Protein AF-A0A2H3AQ32-F1 (afdb_monomer)

Structure (mmCIF, N/CA/C/O backbone):
data_AF-A0A2H3AQ32-F1
#
_entry.id   AF-A0A2H3AQ32-F1
#
loop_
_atom_site.group_PDB
_atom_site.id
_atom_site.type_symbol
_atom_site.label_atom_id
_atom_site.label_alt_id
_atom_site.label_comp_id
_atom_site.label_asym_id
_atom_site.label_entity_id
_atom_site.label_seq_id
_atom_site.pdbx_PDB_ins_code
_atom_site.Cartn_x
_atom_site.Cartn_y
_atom_site.Cartn_z
_atom_site.occupancy
_atom_site.B_iso_or_equiv
_atom_site.auth_seq_id
_atom_site.auth_comp_id
_atom_site.auth_asym_id
_atom_site.auth_atom_id
_atom_site.pdbx_PDB_model_num
ATOM 1 N N . MET A 1 1 ? 62.899 38.586 -13.087 1.00 44.09 1 MET A N 1
ATOM 2 C CA . MET A 1 1 ? 62.070 39.737 -13.496 1.00 44.09 1 MET A CA 1
ATOM 3 C C . MET A 1 1 ? 60.813 39.171 -14.132 1.00 44.09 1 MET A C 1
ATOM 5 O O . MET A 1 1 ? 60.880 38.692 -15.254 1.00 44.09 1 MET A O 1
ATOM 9 N N . PHE A 1 2 ? 59.745 39.053 -13.344 1.00 44.19 2 PHE A N 1
ATOM 10 C CA . PHE A 1 2 ? 58.529 38.329 -13.711 1.00 44.19 2 PHE A CA 1
ATOM 11 C C . PHE A 1 2 ? 57.517 39.245 -14.411 1.00 44.19 2 PHE A C 1
ATOM 13 O O . PHE A 1 2 ? 57.201 40.312 -13.902 1.00 44.19 2 PHE A O 1
ATOM 20 N N . SER A 1 3 ? 57.026 38.743 -15.545 1.00 45.88 3 SER A N 1
ATOM 21 C CA . SER A 1 3 ? 55.693 38.910 -16.137 1.00 45.88 3 SER A CA 1
ATOM 22 C C . SER A 1 3 ? 55.102 40.309 -16.311 1.00 45.88 3 SER A C 1
ATOM 24 O O . SER A 1 3 ? 54.367 40.817 -15.474 1.00 45.88 3 SER A O 1
ATOM 26 N N . SER A 1 4 ? 55.267 40.810 -17.530 1.00 53.84 4 SER A N 1
ATOM 27 C CA . SER A 1 4 ? 54.310 41.654 -18.240 1.00 53.84 4 SER A CA 1
ATOM 28 C C . SER A 1 4 ? 53.094 40.827 -18.699 1.00 53.84 4 SER A C 1
ATOM 30 O O . SER A 1 4 ? 53.179 40.177 -19.736 1.00 53.84 4 SER A O 1
ATOM 32 N N . TYR A 1 5 ? 51.983 40.828 -17.956 1.00 49.16 5 TYR A N 1
ATOM 33 C CA . TYR A 1 5 ? 50.672 40.332 -18.435 1.00 49.16 5 TYR A CA 1
ATOM 34 C C . TYR A 1 5 ? 49.503 41.038 -17.721 1.00 49.16 5 TYR A C 1
ATOM 36 O O . TYR A 1 5 ? 48.491 40.423 -17.399 1.00 49.16 5 TYR A O 1
ATOM 44 N N . GLU A 1 6 ? 49.636 42.336 -17.452 1.00 52.44 6 GLU A N 1
ATOM 45 C CA . GLU A 1 6 ? 48.620 43.133 -16.749 1.00 52.44 6 GLU A CA 1
ATOM 46 C C . GLU A 1 6 ? 47.814 44.018 -17.717 1.00 52.44 6 GLU A C 1
ATOM 48 O O . GLU A 1 6 ? 47.493 45.163 -17.427 1.00 52.44 6 GLU A O 1
ATOM 53 N N . GLU A 1 7 ? 47.497 43.496 -18.906 1.00 52.69 7 GLU A N 1
ATOM 54 C CA . GLU A 1 7 ? 46.790 44.259 -19.945 1.00 52.69 7 GLU A CA 1
ATOM 55 C C . GLU A 1 7 ? 45.750 43.411 -20.692 1.00 52.69 7 GLU A C 1
ATOM 57 O O . GLU A 1 7 ? 45.733 43.350 -21.913 1.00 52.69 7 GLU A O 1
ATOM 62 N N . LEU A 1 8 ? 44.866 42.725 -19.958 1.00 49.66 8 LEU A N 1
ATOM 63 C CA . LEU A 1 8 ? 43.639 42.126 -20.517 1.00 49.66 8 LEU A CA 1
ATOM 64 C C . LEU A 1 8 ? 42.451 42.179 -19.533 1.00 49.66 8 LEU A C 1
ATOM 66 O O . LEU A 1 8 ? 41.660 41.244 -19.433 1.00 49.66 8 LEU A O 1
ATOM 70 N N . LEU A 1 9 ? 42.291 43.291 -18.810 1.00 53.75 9 LEU A N 1
ATOM 71 C CA . LEU A 1 9 ? 41.095 43.571 -18.004 1.00 53.75 9 LEU A CA 1
ATOM 72 C C . LEU A 1 9 ? 40.421 44.864 -18.474 1.00 53.75 9 LEU A C 1
ATOM 74 O O . LEU A 1 9 ? 40.454 45.887 -17.801 1.00 53.75 9 LEU A O 1
ATOM 78 N N . ALA A 1 10 ? 39.787 44.810 -19.643 1.00 54.88 10 ALA A N 1
ATOM 79 C CA . ALA A 1 10 ? 38.818 45.819 -20.063 1.00 54.88 10 ALA A CA 1
ATOM 80 C C . ALA A 1 10 ? 37.788 45.197 -21.018 1.00 54.88 10 ALA A C 1
ATOM 82 O O . ALA A 1 10 ? 37.888 45.311 -22.236 1.00 54.88 10 ALA A O 1
ATOM 83 N N . ALA A 1 11 ? 36.782 44.528 -20.455 1.00 55.50 11 ALA A N 1
ATOM 84 C CA . ALA A 1 11 ? 35.540 44.212 -21.155 1.00 55.50 11 ALA A CA 1
ATOM 85 C C . ALA A 1 11 ? 34.378 44.877 -20.394 1.00 55.50 11 ALA A C 1
ATOM 87 O O . ALA A 1 11 ? 34.309 44.733 -19.170 1.00 55.50 11 ALA A O 1
ATOM 88 N N . PRO A 1 12 ? 33.484 45.630 -21.062 1.00 57.22 12 PRO A N 1
ATOM 89 C CA . PRO A 1 12 ? 32.382 46.307 -20.389 1.00 57.22 12 PRO A CA 1
ATOM 90 C C . PRO A 1 12 ? 31.353 45.289 -19.880 1.00 57.22 12 PRO A C 1
ATOM 92 O O . PRO A 1 12 ? 30.950 44.375 -20.600 1.00 57.22 12 PRO A O 1
ATOM 95 N N . ALA A 1 13 ? 30.915 45.462 -18.632 1.00 54.66 13 ALA A N 1
ATOM 96 C CA . ALA A 1 13 ? 29.855 44.662 -18.030 1.00 54.66 13 ALA A CA 1
ATOM 97 C C . ALA A 1 13 ? 28.555 44.755 -18.863 1.00 54.66 13 ALA A C 1
ATOM 99 O O . ALA A 1 13 ? 28.149 45.863 -19.229 1.00 54.66 13 ALA A O 1
ATOM 100 N N . PRO A 1 14 ? 27.862 43.637 -19.155 1.00 54.31 14 PRO A N 1
ATOM 101 C CA . PRO A 1 14 ? 26.552 43.702 -19.786 1.00 54.31 14 PRO A CA 1
ATOM 102 C C . PRO A 1 14 ? 25.528 44.299 -18.808 1.00 54.31 14 PRO A C 1
ATOM 104 O O . PRO A 1 14 ? 25.374 43.841 -17.677 1.00 54.31 14 PRO A O 1
ATOM 107 N N . SER A 1 15 ? 24.822 45.331 -19.273 1.00 56.25 15 SER A N 1
ATOM 108 C CA . SER A 1 15 ? 23.673 45.963 -18.617 1.00 56.25 15 SER A CA 1
ATOM 109 C C . SER A 1 15 ? 22.654 44.920 -18.132 1.00 56.25 15 SER A C 1
ATOM 111 O O . SER A 1 15 ? 22.115 44.144 -18.924 1.00 56.25 15 SER A O 1
ATOM 113 N N . SER A 1 16 ? 22.368 44.904 -16.826 1.00 53.28 16 SER A N 1
ATOM 114 C CA . SER A 1 16 ? 21.291 44.100 -16.247 1.00 53.28 16 SER A CA 1
ATOM 115 C C . SER A 1 16 ? 19.940 44.774 -16.507 1.00 53.28 16 SER A 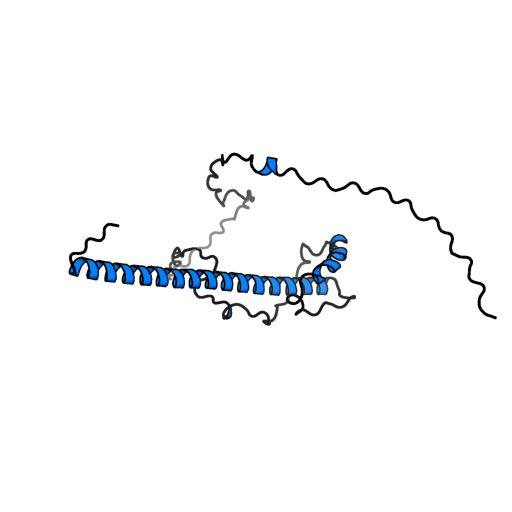C 1
ATOM 117 O O . SER A 1 16 ? 19.569 45.732 -15.824 1.00 53.28 16 SER A O 1
ATOM 119 N N . ALA A 1 17 ? 19.180 44.274 -17.476 1.00 59.34 17 ALA A N 1
ATOM 120 C CA . ALA A 1 17 ? 17.767 44.619 -17.597 1.00 59.34 17 ALA A CA 1
ATOM 121 C C . ALA A 1 17 ? 16.969 43.987 -16.433 1.00 59.34 17 ALA A C 1
ATOM 123 O O . ALA A 1 17 ? 17.222 42.827 -16.092 1.00 59.34 17 ALA A O 1
ATOM 124 N N . PRO A 1 18 ? 15.998 44.691 -15.819 1.00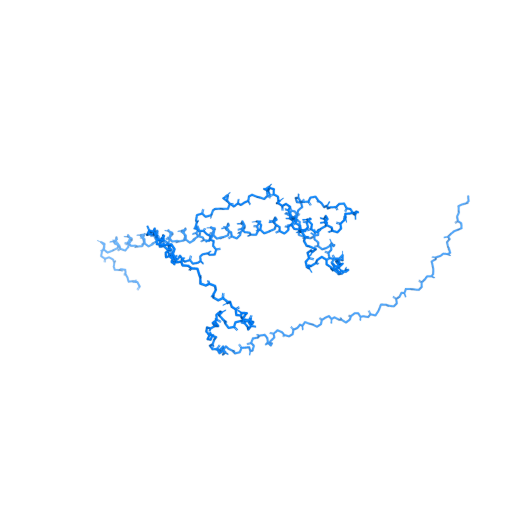 51.97 18 PRO A N 1
ATOM 125 C CA . PRO A 1 18 ? 15.187 44.115 -14.752 1.00 51.97 18 PRO A CA 1
ATOM 126 C C . PRO A 1 18 ? 14.275 43.012 -15.308 1.00 51.97 18 PRO A C 1
ATOM 128 O O . PRO A 1 18 ? 13.424 43.250 -16.168 1.00 51.97 18 PRO A O 1
ATOM 131 N N . ALA A 1 19 ? 14.451 41.789 -14.806 1.00 54.19 19 ALA A N 1
ATOM 132 C CA . ALA A 1 19 ? 13.591 40.657 -15.118 1.00 54.19 19 ALA A CA 1
ATOM 133 C C . ALA A 1 19 ? 12.164 40.920 -14.606 1.00 54.19 19 ALA A C 1
ATOM 135 O O . ALA A 1 19 ? 11.944 41.189 -13.426 1.00 54.19 19 ALA A O 1
ATOM 136 N N . LYS A 1 20 ? 11.182 40.836 -15.507 1.00 58.41 20 LYS A N 1
ATOM 137 C CA . LYS A 1 20 ? 9.757 40.961 -15.185 1.00 58.41 20 LYS A CA 1
ATOM 138 C C . LYS A 1 20 ? 9.345 39.789 -14.286 1.00 58.41 20 LYS A C 1
ATOM 140 O O . LYS A 1 20 ? 9.449 38.636 -14.700 1.00 58.41 20 LYS A O 1
ATOM 145 N N . ALA A 1 21 ? 8.902 40.085 -13.064 1.00 60.88 21 ALA A N 1
ATOM 146 C CA . ALA A 1 21 ? 8.430 39.080 -12.116 1.00 60.88 21 ALA A CA 1
ATOM 147 C C . ALA A 1 21 ? 7.276 38.248 -12.723 1.00 60.88 21 ALA A C 1
ATOM 149 O O . ALA A 1 21 ? 6.396 38.822 -13.378 1.00 60.88 21 ALA A O 1
ATOM 150 N N . PRO A 1 22 ? 7.254 36.915 -12.534 1.00 57.75 22 PRO A N 1
ATOM 151 C CA . PRO A 1 22 ? 6.150 36.084 -12.996 1.00 57.75 22 PRO A CA 1
ATOM 152 C C . PRO A 1 22 ? 4.883 36.434 -12.208 1.00 57.75 22 PRO A C 1
ATOM 154 O O . PRO A 1 22 ? 4.867 36.382 -10.980 1.00 57.75 22 PRO A O 1
ATOM 157 N N . GLN A 1 23 ? 3.819 36.810 -12.918 1.00 65.62 23 GLN A N 1
ATOM 158 C CA . GLN A 1 23 ? 2.513 37.035 -12.304 1.00 65.62 23 GLN A CA 1
ATOM 159 C C . GLN A 1 23 ? 1.933 35.696 -11.835 1.00 65.62 23 GLN A C 1
ATOM 161 O O . GLN A 1 23 ? 1.902 34.725 -12.594 1.00 65.62 23 GLN A O 1
ATOM 166 N N . LEU A 1 24 ? 1.496 35.650 -10.576 1.00 62.75 24 LEU A N 1
ATOM 167 C CA . LEU A 1 24 ? 0.794 34.504 -10.006 1.00 62.75 24 LEU A CA 1
ATOM 168 C C . LEU A 1 24 ? -0.565 34.335 -10.708 1.00 62.75 24 LEU A C 1
ATOM 170 O O . LEU A 1 24 ? -1.249 35.336 -10.934 1.00 62.75 24 LEU A O 1
ATOM 174 N N . PRO A 1 25 ? -0.975 33.105 -11.063 1.00 68.88 25 PRO A N 1
ATOM 175 C CA . PRO A 1 25 ? -2.293 32.880 -11.634 1.00 68.88 25 PRO A CA 1
ATOM 176 C C . PRO A 1 25 ? -3.380 33.171 -10.592 1.00 68.88 25 PRO A C 1
ATOM 178 O O . PRO A 1 25 ? -3.295 32.735 -9.445 1.00 68.88 25 PRO A O 1
ATOM 181 N N . ASP A 1 26 ? -4.408 33.902 -11.018 1.00 72.31 26 ASP A N 1
ATOM 182 C CA . ASP A 1 26 ? -5.591 34.229 -10.224 1.00 72.31 26 ASP A CA 1
ATOM 183 C C . ASP A 1 26 ? -6.386 32.953 -9.884 1.00 72.31 26 ASP A C 1
ATOM 185 O O . ASP A 1 26 ? -7.028 32.341 -10.743 1.00 72.31 26 ASP A O 1
ATOM 189 N N . LEU A 1 27 ? -6.306 32.532 -8.619 1.00 68.25 27 LEU A N 1
ATOM 190 C CA . LEU A 1 27 ? -6.922 31.306 -8.101 1.00 68.25 27 LEU A CA 1
ATOM 191 C C . LEU A 1 27 ? -8.441 31.436 -7.904 1.00 68.25 27 LEU A C 1
ATOM 193 O O . LEU A 1 27 ? -9.120 30.420 -7.747 1.00 68.25 27 LEU A O 1
ATOM 197 N N . ALA A 1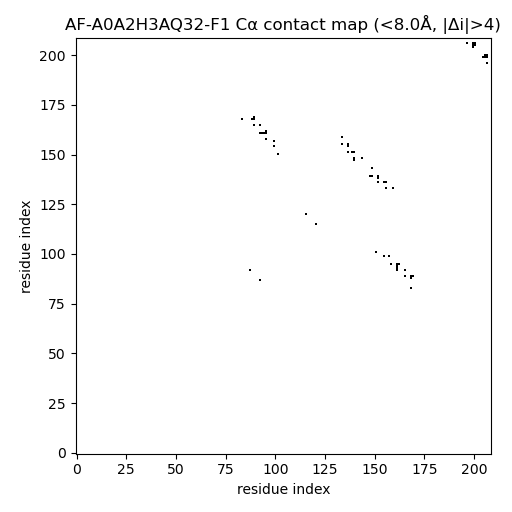 28 ? -8.997 32.652 -7.947 1.00 63.19 28 ALA A N 1
ATOM 198 C CA . ALA A 1 28 ? -10.419 32.885 -7.691 1.00 63.19 28 ALA A CA 1
ATOM 199 C C . ALA A 1 28 ? -11.333 32.265 -8.766 1.00 63.19 28 ALA A C 1
ATOM 201 O O . ALA A 1 28 ? -12.487 31.939 -8.495 1.00 63.19 28 ALA A O 1
ATOM 202 N N . LYS A 1 29 ? -10.818 32.030 -9.980 1.00 61.75 29 LYS A N 1
ATOM 203 C CA . LYS A 1 29 ? -11.588 31.425 -11.082 1.00 61.75 29 LYS A CA 1
ATOM 204 C C . LYS A 1 29 ? -11.692 29.899 -11.020 1.00 61.75 29 LYS A C 1
ATOM 206 O O . LYS A 1 29 ? -12.524 29.337 -11.730 1.00 61.75 29 LYS A O 1
ATOM 211 N N . LEU A 1 30 ? -10.917 29.226 -10.165 1.00 60.62 30 LEU A N 1
ATOM 212 C CA . LEU A 1 30 ? -10.930 27.758 -10.063 1.00 60.62 30 LEU A CA 1
ATOM 213 C C . LEU A 1 30 ? -12.195 27.206 -9.387 1.00 60.62 30 LEU A C 1
ATOM 215 O O . LEU A 1 30 ? -12.583 26.077 -9.667 1.00 60.62 30 LEU A O 1
ATOM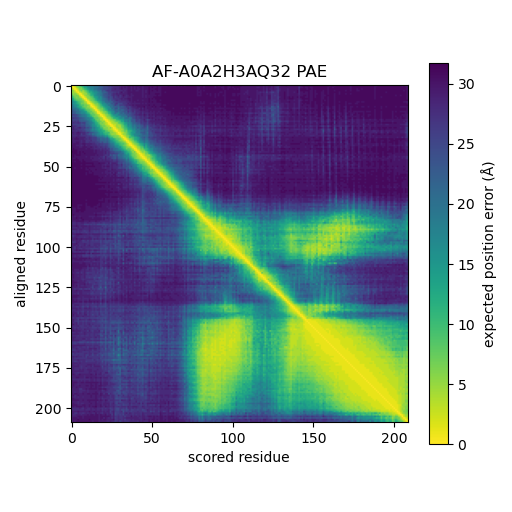 219 N N . TYR A 1 31 ? -12.869 28.002 -8.554 1.00 59.72 31 TYR A N 1
ATOM 220 C CA . TYR A 1 31 ? -14.053 27.574 -7.796 1.00 59.72 31 TYR A CA 1
ATOM 221 C C . TYR A 1 31 ? -15.397 27.853 -8.493 1.00 59.72 31 TYR A C 1
ATOM 223 O O . TYR A 1 31 ? -16.450 27.631 -7.905 1.00 59.72 31 TYR A O 1
ATOM 231 N N . THR A 1 32 ? -15.397 28.311 -9.750 1.00 62.00 32 THR A N 1
ATOM 232 C CA . THR A 1 32 ? -16.633 28.720 -10.456 1.00 62.00 32 THR A CA 1
ATOM 233 C C . THR A 1 32 ? -17.284 27.626 -11.311 1.00 62.00 32 THR A C 1
ATOM 235 O O . THR A 1 32 ? -18.224 27.900 -12.057 1.00 62.00 32 THR A O 1
ATOM 238 N N . MET A 1 33 ? -16.833 26.373 -11.215 1.00 57.81 33 MET A N 1
ATOM 239 C CA . MET A 1 33 ? -17.484 25.263 -11.917 1.00 57.81 33 MET A CA 1
ATOM 240 C C . MET A 1 33 ? -18.668 24.732 -11.099 1.00 57.81 33 MET A C 1
ATOM 242 O O . MET A 1 33 ? -18.506 23.963 -10.156 1.00 57.81 33 MET A O 1
ATOM 246 N N . SER A 1 34 ? -19.866 25.172 -11.488 1.00 53.75 34 SER A N 1
ATOM 247 C CA . SER A 1 34 ? -21.160 24.604 -11.090 1.00 53.75 34 SER A CA 1
ATOM 248 C C . SER A 1 34 ? -21.210 23.088 -11.367 1.00 53.75 34 SER A C 1
ATOM 250 O O . SER A 1 34 ? -20.837 22.671 -12.470 1.00 53.75 34 SER A O 1
ATOM 252 N N . PRO A 1 35 ? -21.683 22.238 -10.432 1.00 59.38 35 PRO A N 1
ATOM 253 C CA . PRO A 1 35 ? -21.837 20.813 -10.671 1.00 59.38 35 PRO A CA 1
ATOM 254 C C . PRO A 1 35 ? -23.158 20.573 -11.409 1.00 59.38 35 PRO A C 1
ATOM 256 O O . PRO A 1 35 ? -24.205 20.331 -10.818 1.00 59.38 35 PRO A O 1
ATOM 259 N N . THR A 1 36 ? -23.129 20.641 -12.733 1.00 53.81 36 THR A N 1
ATOM 260 C CA . THR A 1 36 ? -24.160 20.012 -13.567 1.00 53.81 36 THR A CA 1
ATOM 261 C C . THR A 1 36 ? -23.445 19.107 -14.551 1.00 53.81 36 THR A C 1
ATOM 263 O O . THR A 1 36 ? -23.098 19.494 -15.663 1.00 53.81 36 THR A O 1
ATOM 266 N N . SER A 1 37 ? -23.140 17.898 -14.089 1.00 57.81 37 SER A N 1
ATOM 267 C CA . SER A 1 37 ? -22.704 16.810 -14.955 1.00 57.81 37 SER A CA 1
ATOM 268 C C . SER A 1 37 ? -23.927 16.309 -15.730 1.00 57.81 37 SER A C 1
ATOM 270 O O . SER A 1 37 ? -24.896 15.908 -15.087 1.00 57.81 37 SER A O 1
ATOM 272 N N . PRO A 1 38 ? -23.938 16.314 -17.074 1.00 55.62 38 PRO A N 1
ATOM 273 C CA . PRO A 1 38 ? -24.908 15.508 -17.799 1.00 55.62 38 PRO A CA 1
ATOM 274 C C . PRO A 1 38 ? -24.599 14.031 -17.530 1.00 55.62 38 PRO A C 1
ATOM 276 O O . PRO A 1 38 ? -23.431 13.631 -17.557 1.00 55.62 38 PRO A O 1
ATOM 279 N N . ASP A 1 39 ? -25.639 13.242 -17.255 1.00 48.53 39 ASP A N 1
ATOM 280 C CA . ASP A 1 39 ? -25.564 11.789 -17.100 1.00 48.53 39 ASP A CA 1
ATOM 281 C C . ASP A 1 39 ? -24.720 11.173 -18.223 1.00 48.53 39 ASP A C 1
ATOM 283 O O . ASP A 1 39 ? -25.096 11.166 -19.401 1.00 48.53 39 ASP A O 1
ATOM 287 N N . VAL A 1 40 ? -23.556 10.640 -17.853 1.00 51.84 40 VAL A N 1
ATOM 288 C CA . VAL A 1 40 ? -22.741 9.787 -18.717 1.00 51.84 40 VAL A CA 1
ATOM 289 C C . VAL A 1 40 ? -23.443 8.441 -18.835 1.00 51.84 40 VAL A C 1
ATOM 291 O O . VAL A 1 40 ? -23.131 7.475 -18.141 1.00 51.84 40 VAL A O 1
ATOM 294 N N . ASN A 1 41 ? -24.434 8.402 -19.722 1.00 51.16 41 ASN A N 1
ATOM 295 C CA . ASN A 1 41 ? -25.031 7.168 -20.199 1.00 51.16 41 ASN A CA 1
ATOM 296 C C . ASN A 1 41 ? -23.914 6.222 -20.659 1.00 51.16 41 ASN A C 1
ATOM 298 O O . ASN A 1 41 ? -23.023 6.608 -21.418 1.00 51.16 41 ASN A O 1
ATOM 302 N N . PHE A 1 42 ? -23.966 4.999 -20.133 1.00 49.94 42 PHE A N 1
ATOM 303 C CA . PHE A 1 42 ? -23.067 3.879 -20.395 1.00 49.94 42 PHE A CA 1
ATOM 304 C C . PHE A 1 42 ? -22.568 3.862 -21.849 1.00 49.94 42 PHE A C 1
ATOM 306 O O . PHE A 1 42 ? -23.328 3.593 -22.778 1.00 49.94 42 PHE A O 1
ATOM 313 N N . ILE A 1 43 ? -21.275 4.121 -22.044 1.00 52.91 43 ILE A N 1
ATOM 314 C CA . ILE A 1 43 ? -20.617 3.921 -23.336 1.00 52.91 43 ILE A CA 1
ATOM 315 C C . ILE A 1 43 ? -20.581 2.410 -23.584 1.00 52.91 43 ILE A C 1
ATOM 317 O O . ILE A 1 43 ? -19.851 1.680 -22.911 1.00 52.91 43 ILE A O 1
ATOM 321 N N . ASP A 1 44 ? -21.390 1.942 -24.533 1.00 57.94 44 ASP A N 1
ATOM 322 C CA . ASP A 1 44 ? -21.369 0.566 -25.019 1.00 57.94 44 ASP A CA 1
ATOM 323 C C . ASP A 1 44 ? -19.979 0.274 -25.627 1.00 57.94 44 ASP A C 1
ATOM 325 O O . ASP A 1 44 ? -19.598 0.921 -26.615 1.00 57.94 44 ASP A O 1
ATOM 329 N N . PRO A 1 45 ? -19.183 -0.661 -25.065 1.00 60.97 45 PRO A N 1
ATOM 330 C CA . PRO A 1 45 ? -17.818 -0.939 -25.519 1.00 60.97 45 PRO A CA 1
ATOM 331 C C . PRO A 1 45 ? -17.747 -1.469 -26.960 1.00 60.97 45 PRO A C 1
ATOM 333 O O . PRO A 1 45 ? -16.655 -1.548 -27.523 1.00 60.97 45 PRO A O 1
ATOM 336 N N . ALA A 1 46 ? -18.883 -1.811 -27.576 1.00 60.94 46 ALA A N 1
ATOM 337 C CA . ALA A 1 46 ? -18.963 -2.192 -28.983 1.00 60.94 46 ALA A CA 1
ATOM 338 C C . ALA A 1 46 ? -18.916 -0.998 -29.962 1.00 60.94 46 ALA A C 1
ATOM 340 O O . ALA A 1 46 ? -18.667 -1.202 -31.149 1.00 60.94 46 ALA A O 1
ATOM 341 N N . SER A 1 47 ? -19.127 0.238 -29.493 1.00 60.50 47 SER A N 1
ATOM 342 C CA . SER A 1 47 ? -19.277 1.425 -30.357 1.00 60.50 47 SER A CA 1
ATOM 343 C C . SER A 1 47 ? -17.971 2.169 -30.681 1.00 60.50 47 SER A C 1
ATOM 345 O O . SER A 1 47 ? -17.947 3.014 -31.572 1.00 60.50 47 SER A O 1
ATOM 347 N N . VAL A 1 48 ? -16.860 1.844 -30.008 1.00 59.25 48 VAL A N 1
ATOM 348 C CA . VAL A 1 48 ? -15.593 2.605 -30.105 1.00 59.25 48 VAL A CA 1
ATOM 349 C C . VAL A 1 48 ? -14.754 2.237 -31.346 1.00 59.25 48 VAL A C 1
ATOM 351 O O . VAL A 1 48 ? -13.726 2.857 -31.606 1.00 59.25 48 VAL A O 1
ATOM 354 N N . TYR A 1 49 ? -15.186 1.273 -32.166 1.00 56.44 49 TYR A N 1
ATOM 355 C CA . TYR A 1 49 ? -14.495 0.926 -33.413 1.00 56.44 49 TYR A CA 1
ATOM 356 C C . TYR A 1 49 ? -15.469 0.694 -34.578 1.00 56.44 49 TYR A C 1
ATOM 358 O O . TYR A 1 49 ? -16.094 -0.366 -34.643 1.00 56.44 49 TYR A O 1
ATOM 366 N N . PRO A 1 50 ? -15.522 1.588 -35.583 1.00 57.22 50 PRO A N 1
ATOM 367 C CA . PRO A 1 50 ? -15.995 1.222 -36.908 1.00 57.22 50 PRO A CA 1
ATOM 368 C C . PRO A 1 50 ? -14.852 0.476 -37.610 1.00 57.22 50 PRO A C 1
ATOM 370 O O . PRO A 1 50 ? -14.087 1.047 -38.382 1.00 57.22 50 PRO A O 1
ATOM 373 N N . SER A 1 51 ? -14.661 -0.801 -37.274 1.00 51.25 51 SER A N 1
ATOM 374 C CA . SER A 1 51 ? -13.724 -1.658 -38.005 1.00 51.25 51 SER A CA 1
ATOM 375 C C . SER A 1 51 ? -14.467 -2.317 -39.173 1.00 51.25 51 SER A C 1
ATOM 377 O O . SER A 1 51 ? -15.519 -2.919 -38.937 1.00 51.25 51 SER A O 1
ATOM 379 N N . PRO A 1 52 ? -13.973 -2.223 -40.422 1.00 53.06 52 PRO A N 1
ATOM 380 C CA . PRO A 1 52 ? -14.608 -2.873 -41.559 1.00 53.06 52 PRO A CA 1
ATOM 381 C C . PRO A 1 52 ? -14.500 -4.387 -41.366 1.00 53.06 52 PRO A C 1
ATOM 383 O O . PRO A 1 52 ? -13.415 -4.966 -41.424 1.00 53.06 52 PRO A O 1
ATOM 386 N N . ARG A 1 53 ? -15.632 -5.039 -41.084 1.00 55.16 53 ARG A N 1
ATOM 387 C CA . ARG A 1 53 ? -15.707 -6.500 -41.055 1.00 55.16 53 ARG A CA 1
ATOM 388 C C . ARG A 1 53 ? -15.490 -7.008 -42.478 1.00 55.16 53 ARG A C 1
ATOM 390 O O . ARG A 1 53 ? -16.343 -6.812 -43.338 1.00 55.16 53 ARG A O 1
ATOM 397 N N . LEU A 1 54 ? -14.355 -7.657 -42.715 1.00 53.88 54 LEU A N 1
ATOM 398 C CA . LEU A 1 54 ? -14.165 -8.489 -43.900 1.00 53.88 54 LEU A CA 1
ATOM 399 C C . LEU A 1 54 ? -15.181 -9.648 -43.848 1.00 53.88 54 LEU A C 1
ATOM 401 O O . LEU A 1 54 ? -15.394 -10.197 -42.759 1.00 53.88 54 LEU A O 1
ATOM 405 N N . PRO A 1 55 ? -15.821 -10.021 -44.970 1.00 51.41 55 PRO A N 1
ATOM 406 C CA . PRO A 1 55 ? -16.695 -11.183 -45.007 1.00 51.41 55 PRO A CA 1
ATOM 407 C C . PRO A 1 55 ? -15.857 -12.430 -44.717 1.00 51.41 55 PRO A C 1
ATOM 409 O O . PRO A 1 55 ? -14.940 -12.775 -45.456 1.00 51.41 55 PRO A O 1
ATOM 412 N N . VAL A 1 56 ? -16.144 -13.079 -43.590 1.00 50.47 56 VAL A N 1
ATOM 413 C CA . VAL A 1 56 ? -15.655 -14.427 -43.312 1.00 5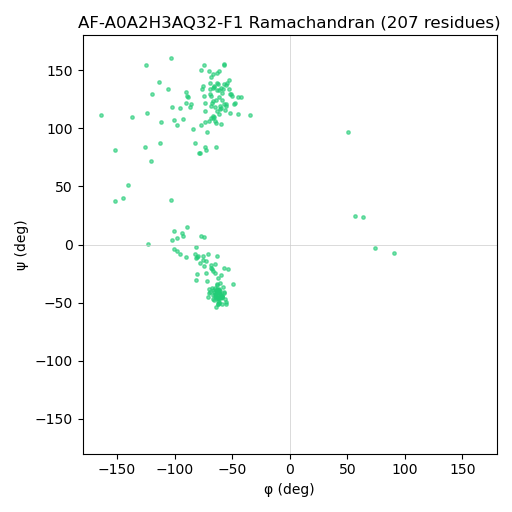0.47 56 VAL A CA 1
ATOM 414 C C . VAL A 1 56 ? -16.472 -15.358 -44.196 1.00 50.47 56 VAL A C 1
ATOM 416 O O . VAL A 1 56 ? -17.654 -15.579 -43.929 1.00 50.47 56 VAL A O 1
ATOM 419 N N . ASP A 1 57 ? -15.847 -15.863 -45.258 1.00 44.94 57 ASP A N 1
ATOM 420 C CA . ASP A 1 57 ? -16.380 -16.972 -46.041 1.00 44.94 57 ASP A CA 1
ATOM 421 C C . ASP A 1 57 ? -16.639 -18.156 -45.106 1.00 44.94 57 ASP A C 1
ATOM 423 O O . ASP A 1 57 ? -15.741 -18.676 -44.433 1.00 44.94 57 ASP A O 1
ATOM 427 N N . GLN A 1 58 ? -17.905 -18.561 -45.043 1.00 47.72 58 GLN A N 1
ATOM 428 C CA . GLN A 1 58 ? -18.352 -19.740 -44.319 1.00 47.72 58 GLN A CA 1
ATOM 429 C C . GLN A 1 58 ? -17.918 -20.982 -45.102 1.00 47.72 58 GLN A C 1
ATOM 431 O O . GLN A 1 58 ? -18.683 -21.548 -45.876 1.00 47.72 58 GLN A O 1
ATOM 436 N N . SER A 1 59 ? -16.673 -21.413 -44.904 1.00 46.12 59 SER A N 1
ATOM 437 C CA . SER A 1 59 ? -16.260 -22.764 -45.279 1.00 46.12 59 SER A CA 1
ATOM 438 C C . SER A 1 59 ? -16.929 -23.754 -44.325 1.00 46.12 59 SER A C 1
ATOM 440 O O . SER A 1 59 ? -16.595 -23.841 -43.141 1.00 46.12 59 SER A O 1
ATOM 442 N N . SER A 1 60 ? -17.936 -24.455 -44.840 1.00 51.19 60 SER A N 1
ATOM 443 C CA . SER A 1 60 ? -18.646 -25.538 -44.172 1.00 51.19 60 SER A CA 1
ATOM 444 C C . SER A 1 60 ? -17.702 -26.715 -43.916 1.00 51.19 60 SER A C 1
ATOM 446 O O . SER A 1 60 ? -17.397 -27.485 -44.827 1.00 51.19 60 SER A O 1
ATOM 448 N N . LEU A 1 61 ? -17.274 -26.887 -42.667 1.00 53.69 61 LEU A N 1
ATOM 449 C CA . LEU A 1 61 ? -16.694 -28.140 -42.186 1.00 53.69 61 LEU A CA 1
ATOM 450 C C . LEU A 1 61 ? -17.719 -28.848 -41.282 1.00 53.69 61 LEU A C 1
ATOM 452 O O . LEU A 1 61 ? -18.327 -28.188 -40.434 1.00 53.69 61 LEU A O 1
ATOM 456 N N . PRO A 1 62 ? -17.949 -30.163 -41.455 1.00 59.22 62 PRO A N 1
ATOM 457 C CA . PRO A 1 62 ? -18.931 -30.902 -40.666 1.00 59.22 62 PRO A CA 1
ATOM 458 C C . PRO A 1 62 ? -18.468 -31.055 -39.204 1.00 59.22 62 PRO A C 1
ATOM 460 O O . PRO A 1 62 ? -17.264 -31.131 -38.942 1.00 59.22 62 PRO A O 1
ATOM 463 N N . PRO A 1 63 ? -19.396 -31.122 -38.230 1.00 53.09 63 PRO A N 1
ATOM 464 C CA . PRO A 1 63 ? -19.039 -31.259 -36.822 1.00 53.09 63 PRO A CA 1
ATOM 465 C C . PRO A 1 63 ? -18.612 -32.702 -36.501 1.00 53.09 63 PRO A C 1
ATOM 467 O O . PRO A 1 63 ? -19.340 -33.636 -36.848 1.00 53.09 63 PRO A O 1
ATOM 470 N N . PRO A 1 64 ? -17.503 -32.938 -35.775 1.00 54.84 64 PRO A N 1
ATOM 471 C CA . PRO A 1 64 ? -17.305 -34.225 -35.132 1.00 54.84 64 PRO A CA 1
ATOM 472 C C . PRO A 1 64 ? -18.238 -34.322 -33.917 1.00 54.84 64 PRO A C 1
ATOM 474 O O . PRO A 1 64 ? -18.115 -33.582 -32.941 1.00 54.84 64 PRO A O 1
ATOM 477 N N . SER A 1 65 ? -19.190 -35.252 -33.995 1.00 52.62 65 SER A N 1
ATOM 478 C CA . SER A 1 65 ? -19.944 -35.753 -32.848 1.00 52.62 65 SER A CA 1
ATOM 479 C C . SER A 1 65 ? -18.975 -36.415 -31.872 1.00 52.62 65 SER A C 1
ATOM 481 O O . SER A 1 65 ? -18.383 -37.442 -32.194 1.00 52.62 65 SER A O 1
ATOM 483 N N . SER A 1 66 ? -18.788 -35.820 -30.696 1.00 49.59 66 SER A N 1
ATOM 484 C CA . SER A 1 66 ? -18.325 -36.499 -29.483 1.00 49.59 66 SER A CA 1
ATOM 485 C C . SER A 1 66 ? -18.622 -35.609 -28.283 1.00 49.59 66 SER A C 1
ATOM 487 O O . SER A 1 66 ? -18.059 -34.527 -28.122 1.00 49.59 66 SER A O 1
ATOM 489 N N . ALA A 1 67 ? -19.554 -36.072 -27.456 1.00 53.72 67 ALA A N 1
ATOM 490 C CA . ALA A 1 67 ? -19.898 -35.479 -26.182 1.00 53.72 67 ALA A CA 1
ATOM 491 C C . ALA A 1 67 ? -18.668 -35.453 -25.262 1.00 53.72 67 ALA A C 1
ATOM 493 O O . ALA A 1 67 ? -18.289 -36.460 -24.674 1.00 53.72 67 ALA A O 1
ATOM 494 N N . ALA A 1 68 ? -18.063 -34.279 -25.115 1.00 49.97 68 ALA A N 1
ATOM 495 C CA . ALA A 1 68 ? -17.182 -33.963 -24.005 1.00 49.97 68 ALA A CA 1
ATOM 496 C C . ALA A 1 68 ? -17.743 -32.707 -23.341 1.00 49.97 68 ALA A C 1
ATOM 498 O O . ALA A 1 68 ? -17.810 -31.636 -23.949 1.00 49.97 68 ALA A O 1
ATOM 499 N N . ALA A 1 69 ? -18.221 -32.868 -22.107 1.00 52.62 69 ALA A N 1
ATOM 500 C CA . ALA A 1 69 ? -18.760 -31.794 -21.294 1.00 52.62 69 ALA A CA 1
ATOM 501 C C . ALA A 1 69 ? -17.758 -30.633 -21.234 1.00 52.62 69 ALA A C 1
ATOM 503 O O . ALA A 1 69 ? -16.661 -30.745 -20.686 1.00 52.62 69 ALA A O 1
ATOM 504 N N . ARG A 1 70 ? -18.138 -29.503 -21.832 1.00 55.28 70 ARG A N 1
ATOM 505 C CA . ARG A 1 70 ? -17.387 -28.254 -21.751 1.00 55.28 70 ARG A CA 1
ATOM 506 C C . ARG A 1 70 ? -17.337 -27.834 -20.277 1.00 55.28 70 ARG A C 1
ATOM 508 O O . ARG A 1 70 ? -18.410 -27.711 -19.683 1.00 55.28 70 ARG A O 1
ATOM 515 N N . PRO A 1 71 ? -16.163 -27.561 -19.680 1.00 58.19 71 PRO A N 1
ATOM 516 C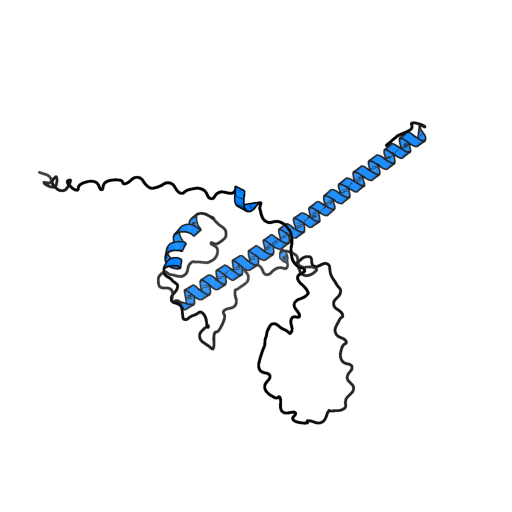 CA . PRO A 1 71 ? -16.123 -27.015 -18.334 1.00 58.19 71 PRO A CA 1
ATOM 517 C C . PRO A 1 71 ? -16.861 -25.675 -18.346 1.00 58.19 71 PRO A C 1
ATOM 519 O O . PRO A 1 71 ? -16.521 -24.752 -19.097 1.00 58.19 71 PRO A O 1
ATOM 522 N N . THR A 1 72 ? -17.928 -25.593 -17.556 1.00 62.69 72 THR A N 1
ATOM 523 C CA . THR A 1 72 ? -18.674 -24.362 -17.316 1.00 62.69 72 THR A CA 1
ATOM 524 C C . THR A 1 72 ? -17.690 -23.316 -16.809 1.00 62.69 72 THR A C 1
ATOM 526 O O . THR A 1 72 ? -17.009 -23.540 -15.808 1.00 62.69 72 THR A O 1
ATOM 529 N N . LYS A 1 73 ? -17.571 -22.190 -17.521 1.00 62.88 73 LYS A N 1
ATOM 530 C CA . LYS A 1 73 ? -16.704 -21.079 -17.112 1.00 62.88 73 LYS A CA 1
ATOM 531 C C . LYS A 1 73 ? -17.045 -20.710 -15.660 1.00 62.88 73 LYS A C 1
ATOM 533 O O . LYS A 1 73 ? -18.231 -20.519 -15.385 1.00 62.88 73 LYS A O 1
ATOM 538 N N . PRO A 1 74 ? -16.065 -20.605 -14.744 1.00 63.78 74 PRO A N 1
ATOM 539 C CA . PRO A 1 74 ? -16.352 -20.190 -13.381 1.00 63.78 74 PRO A CA 1
ATOM 540 C C . PRO A 1 74 ? -16.993 -18.804 -13.428 1.00 63.78 74 PRO A C 1
ATOM 542 O O . PRO A 1 74 ? -16.450 -17.872 -14.027 1.00 63.78 74 PRO A O 1
ATOM 545 N N . THR A 1 75 ? -18.181 -18.686 -12.841 1.00 67.88 75 THR A N 1
ATOM 546 C CA . THR A 1 75 ? -18.859 -17.404 -12.688 1.00 67.88 75 THR A CA 1
ATOM 547 C C . THR A 1 75 ? -17.951 -16.473 -11.878 1.00 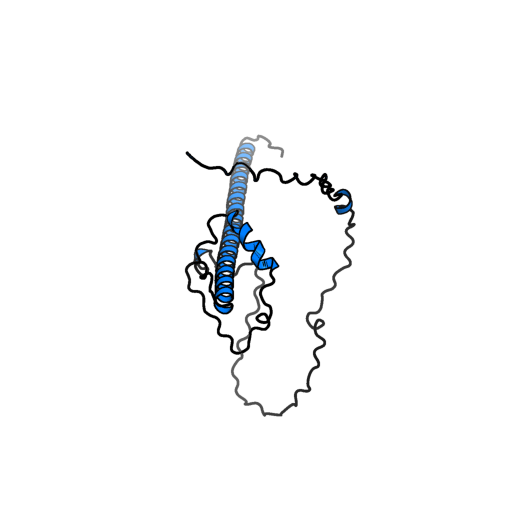67.88 75 THR A C 1
ATOM 549 O O . THR A 1 75 ? -17.407 -16.882 -10.845 1.00 67.88 75 THR A O 1
ATOM 552 N N . PRO A 1 76 ? -17.713 -15.230 -12.333 1.00 62.91 76 PRO A N 1
ATOM 553 C CA . PRO A 1 76 ? -16.853 -14.312 -11.607 1.00 62.91 76 PRO A CA 1
ATOM 554 C C . PRO A 1 76 ? -17.532 -13.965 -10.282 1.00 62.91 76 PRO A C 1
ATOM 556 O O . PRO A 1 76 ? -18.540 -13.258 -10.242 1.00 62.91 76 PRO A O 1
ATOM 559 N N . ARG A 1 77 ? -16.987 -14.484 -9.177 1.00 68.44 77 ARG A N 1
ATOM 560 C CA . ARG A 1 77 ? -17.362 -14.038 -7.834 1.00 68.44 77 ARG A CA 1
ATOM 561 C C . ARG A 1 77 ? -17.043 -12.549 -7.774 1.00 68.44 77 ARG A C 1
ATOM 563 O O . ARG A 1 77 ? -15.882 -12.174 -7.936 1.00 68.44 77 ARG A O 1
ATOM 570 N N . LYS A 1 78 ? -18.070 -11.723 -7.572 1.00 63.28 78 LYS A N 1
ATOM 571 C CA . LYS A 1 78 ? -17.954 -10.275 -7.377 1.00 63.28 78 LYS A CA 1
ATOM 572 C C . LYS A 1 78 ? -17.171 -10.041 -6.082 1.00 63.28 78 LYS A C 1
ATOM 574 O O . LYS A 1 78 ? -17.755 -9.966 -5.010 1.00 63.28 78 LYS A O 1
ATOM 579 N N . SER A 1 79 ? -15.843 -10.059 -6.146 1.00 67.25 79 SER A N 1
ATOM 580 C CA . SER A 1 79 ? -15.023 -9.594 -5.033 1.00 67.25 79 SER A CA 1
ATOM 581 C C . SER A 1 79 ? -15.070 -8.080 -5.024 1.00 67.25 79 SER A C 1
ATOM 583 O O . SER A 1 79 ? -14.950 -7.473 -6.092 1.00 67.25 79 SER A O 1
ATOM 585 N N . SER A 1 80 ? -15.222 -7.491 -3.839 1.00 69.88 80 SER A N 1
ATOM 586 C CA . SER A 1 80 ? -14.938 -6.075 -3.630 1.00 69.88 80 SER A CA 1
ATOM 587 C C . SER A 1 80 ? -13.607 -5.748 -4.307 1.00 69.88 80 SER A C 1
ATOM 589 O O . SER A 1 80 ? -12.621 -6.479 -4.181 1.00 69.88 80 SER A O 1
ATOM 591 N N . ALA A 1 81 ? -13.620 -4.734 -5.165 1.00 69.12 81 ALA A N 1
ATOM 592 C CA . ALA A 1 81 ? -12.476 -4.400 -5.992 1.00 69.12 81 ALA A CA 1
ATOM 593 C C . ALA A 1 81 ? -11.451 -3.631 -5.151 1.00 69.12 81 ALA A C 1
ATOM 595 O O . ALA A 1 81 ? -11.344 -2.417 -5.263 1.00 69.12 81 ALA A O 1
ATOM 596 N N . THR A 1 82 ? -10.672 -4.331 -4.326 1.00 66.81 82 THR A N 1
ATOM 597 C CA . THR A 1 82 ? -9.620 -3.720 -3.490 1.00 66.81 82 THR A CA 1
ATOM 598 C C . THR A 1 82 ? -8.373 -3.318 -4.296 1.00 66.81 82 THR A C 1
ATOM 600 O O . THR A 1 82 ? -7.362 -2.892 -3.756 1.00 66.81 82 THR A O 1
ATOM 603 N N . GLY A 1 83 ? -8.411 -3.431 -5.631 1.00 72.38 83 GLY A N 1
ATOM 604 C CA . GLY A 1 83 ? -7.316 -3.021 -6.519 1.00 72.38 83 GLY A CA 1
ATOM 605 C C . GLY A 1 83 ? -6.091 -3.949 -6.521 1.00 72.38 83 GLY A C 1
ATOM 606 O O . GLY A 1 83 ? -5.177 -3.734 -7.320 1.00 72.38 83 GLY A O 1
ATOM 607 N N . THR A 1 84 ? -6.087 -4.991 -5.692 1.00 75.62 84 THR A N 1
ATOM 608 C CA . THR A 1 84 ? -5.067 -6.045 -5.573 1.00 75.62 84 THR A CA 1
ATOM 609 C C . THR A 1 84 ? -5.713 -7.428 -5.739 1.00 75.62 84 THR A C 1
ATOM 611 O O . THR A 1 84 ? -6.921 -7.595 -5.557 1.00 75.62 84 THR A O 1
ATOM 614 N N . ARG A 1 85 ? -4.946 -8.441 -6.179 1.00 79.25 85 ARG A N 1
ATOM 615 C CA . ARG A 1 85 ? -5.479 -9.817 -6.238 1.00 79.25 85 ARG A CA 1
ATOM 616 C C . ARG A 1 85 ? -5.496 -10.404 -4.827 1.00 79.25 85 ARG A C 1
ATOM 618 O O . ARG A 1 85 ? -4.632 -10.090 -4.017 1.00 79.25 85 ARG A O 1
ATOM 625 N N . LYS A 1 86 ? -6.451 -11.299 -4.576 1.00 78.12 86 LYS A N 1
ATOM 626 C CA . LYS A 1 86 ? -6.588 -12.012 -3.299 1.00 78.12 86 LYS A CA 1
ATOM 627 C C . LYS A 1 86 ? -5.289 -12.747 -2.944 1.00 78.12 86 LYS A C 1
ATOM 629 O O . LYS A 1 86 ? -4.719 -13.399 -3.819 1.00 78.12 86 LYS A O 1
ATOM 634 N N . ASN A 1 87 ? -4.888 -12.670 -1.675 1.00 78.00 87 ASN A N 1
ATOM 635 C CA . ASN A 1 87 ? -3.731 -13.361 -1.088 1.00 78.00 87 ASN A CA 1
ATOM 636 C C . ASN A 1 87 ? -2.358 -12.954 -1.654 1.00 78.00 87 ASN A C 1
ATOM 638 O O . ASN A 1 87 ? -1.417 -13.740 -1.582 1.00 78.00 87 ASN A O 1
ATOM 642 N N . ILE A 1 88 ? -2.228 -11.756 -2.233 1.00 84.62 88 ILE A N 1
ATOM 643 C CA . ILE A 1 88 ? -0.910 -11.197 -2.554 1.00 84.62 88 ILE A CA 1
ATOM 644 C C . ILE A 1 88 ? -0.427 -10.395 -1.348 1.00 84.62 88 ILE A C 1
ATOM 646 O O . ILE A 1 88 ? -1.078 -9.438 -0.943 1.00 84.62 88 ILE A O 1
ATOM 650 N N . THR A 1 89 ? 0.728 -10.773 -0.815 1.00 83.38 89 THR A N 1
ATOM 651 C CA . THR A 1 89 ? 1.493 -10.024 0.193 1.00 83.38 89 THR A CA 1
ATOM 652 C C . THR A 1 89 ? 2.683 -9.327 -0.486 1.00 83.38 89 THR A C 1
ATOM 654 O O . THR A 1 89 ? 3.066 -9.736 -1.593 1.00 83.38 89 THR A O 1
ATOM 657 N N . PRO A 1 90 ? 3.302 -8.294 0.117 1.00 83.00 90 PRO A N 1
ATOM 658 C CA . PRO A 1 90 ? 4.412 -7.588 -0.526 1.00 83.00 90 PRO A CA 1
ATOM 659 C C . PRO A 1 90 ? 5.612 -8.521 -0.759 1.00 83.00 90 PRO A C 1
ATOM 661 O O . PRO A 1 90 ? 6.298 -8.382 -1.769 1.00 83.00 90 PRO A O 1
ATOM 664 N N . GLU A 1 91 ? 5.778 -9.536 0.094 1.00 81.38 91 GLU A N 1
ATOM 665 C CA . GLU A 1 91 ? 6.795 -10.591 -0.020 1.00 81.38 91 GLU A CA 1
ATOM 666 C C . GLU A 1 91 ? 6.526 -11.588 -1.156 1.00 81.38 91 GLU A C 1
ATOM 668 O O . GLU A 1 91 ? 7.451 -12.095 -1.782 1.00 81.38 91 GLU A O 1
ATOM 673 N N . THR A 1 92 ? 5.256 -11.859 -1.482 1.00 83.12 92 THR A N 1
ATOM 674 C CA . THR A 1 92 ? 4.907 -12.717 -2.637 1.00 83.12 92 THR A CA 1
ATOM 675 C C . THR A 1 92 ? 5.080 -12.012 -3.981 1.00 83.12 92 THR A C 1
ATOM 677 O O . THR A 1 92 ? 4.961 -12.632 -5.042 1.00 83.12 92 THR A O 1
ATOM 680 N N . MET A 1 93 ? 5.306 -10.699 -3.963 1.00 83.75 93 MET A N 1
ATOM 681 C CA . MET A 1 93 ? 5.524 -9.933 -5.173 1.00 83.75 93 MET A CA 1
ATOM 682 C C . MET A 1 93 ? 6.918 -10.203 -5.742 1.00 83.75 93 MET A C 1
ATOM 684 O O . MET A 1 93 ? 7.838 -10.582 -5.029 1.00 83.75 93 MET A O 1
ATOM 688 N N . VAL A 1 94 ? 7.083 -10.010 -7.055 1.00 83.88 94 VAL A N 1
ATOM 689 C CA . VAL A 1 94 ? 8.382 -10.231 -7.708 1.00 83.88 94 VAL A CA 1
ATOM 690 C C . VAL A 1 94 ? 9.448 -9.350 -7.035 1.00 83.88 94 VAL A C 1
ATOM 692 O O . VAL A 1 94 ? 9.288 -8.123 -7.084 1.00 83.88 94 VAL A O 1
ATOM 695 N N . PRO A 1 95 ? 10.520 -9.939 -6.465 1.00 85.69 95 PRO A N 1
ATOM 696 C CA . PRO A 1 95 ? 11.567 -9.191 -5.778 1.00 85.69 95 PRO A CA 1
ATOM 697 C C . PRO A 1 95 ? 12.222 -8.137 -6.673 1.00 85.69 95 PRO A C 1
ATOM 699 O O . PRO A 1 95 ? 12.239 -8.266 -7.904 1.00 85.69 95 PRO A O 1
ATOM 702 N N . LEU A 1 96 ? 12.779 -7.088 -6.065 1.00 83.19 96 LEU A N 1
ATOM 703 C CA . LEU A 1 96 ? 13.489 -6.038 -6.805 1.00 83.19 96 LEU A CA 1
ATOM 704 C C . LEU A 1 96 ? 14.696 -6.619 -7.556 1.00 83.19 96 LEU A C 1
ATOM 706 O O . LEU A 1 96 ? 14.806 -6.393 -8.758 1.00 83.19 96 LEU A O 1
ATOM 710 N N . ASP A 1 97 ? 15.449 -7.506 -6.905 1.00 80.62 97 ASP A N 1
ATOM 711 C CA . ASP A 1 97 ? 16.619 -8.206 -7.454 1.00 80.62 97 ASP A CA 1
ATOM 712 C C . ASP A 1 97 ? 16.285 -9.269 -8.527 1.00 80.62 97 ASP A C 1
ATOM 714 O O . ASP A 1 97 ? 17.153 -9.811 -9.209 1.00 80.62 97 ASP A O 1
ATOM 718 N N . ALA A 1 98 ? 15.002 -9.587 -8.744 1.00 84.50 98 ALA A N 1
ATOM 719 C CA . ALA A 1 98 ? 14.648 -10.623 -9.710 1.00 84.50 98 ALA A CA 1
ATOM 720 C C . ALA A 1 98 ? 15.070 -10.222 -11.144 1.00 84.50 98 ALA A C 1
ATOM 722 O O . ALA A 1 98 ? 14.711 -9.125 -11.602 1.00 84.50 98 ALA A O 1
ATOM 723 N N . PRO A 1 99 ? 15.721 -11.112 -11.917 1.00 84.50 99 PRO A N 1
ATOM 724 C CA . PRO A 1 99 ? 16.232 -10.787 -13.245 1.00 84.50 99 PRO A CA 1
ATOM 725 C C . PRO A 1 99 ? 15.183 -10.172 -14.183 1.00 84.50 99 PRO A C 1
ATOM 727 O O . PRO A 1 99 ? 14.012 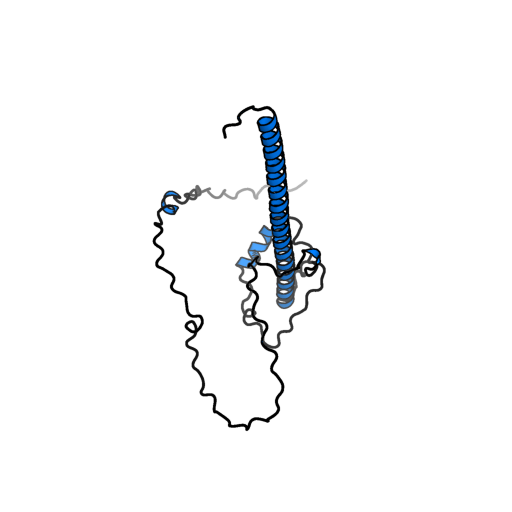-10.569 -14.210 1.00 84.50 99 PRO A O 1
ATOM 730 N N . THR A 1 100 ? 15.602 -9.192 -14.990 1.00 84.56 100 THR A N 1
ATOM 731 C CA . THR A 1 100 ? 14.745 -8.606 -16.032 1.00 84.56 100 THR A CA 1
ATOM 732 C C . THR A 1 100 ? 14.900 -9.378 -17.340 1.00 84.56 100 THR A C 1
ATOM 734 O O . THR A 1 100 ? 16.006 -9.582 -17.836 1.00 84.56 100 THR A O 1
ATOM 737 N N . GLN A 1 101 ? 13.786 -9.820 -17.924 1.00 86.06 101 GLN A N 1
ATOM 738 C CA . GLN A 1 101 ? 13.818 -10.571 -19.177 1.00 86.06 101 GLN A CA 1
ATOM 739 C C . GLN A 1 101 ? 14.116 -9.635 -20.367 1.00 86.06 101 GLN A C 1
ATOM 741 O O . GLN A 1 101 ? 13.402 -8.639 -20.554 1.00 86.06 101 GLN A O 1
ATOM 746 N N . PRO A 1 102 ? 15.111 -9.947 -21.219 1.00 83.50 102 PRO A N 1
ATOM 747 C CA . PRO A 1 102 ? 15.369 -9.171 -22.425 1.00 83.50 102 PRO A CA 1
ATOM 748 C C . PRO A 1 102 ? 14.230 -9.352 -23.438 1.00 83.50 102 PRO A C 1
ATOM 750 O O . PRO A 1 102 ? 13.657 -10.432 -23.585 1.00 83.50 102 PRO A O 1
ATOM 753 N N . ARG A 1 103 ? 13.893 -8.288 -24.174 1.00 83.69 103 ARG A N 1
ATOM 754 C CA . ARG A 1 103 ? 12.862 -8.330 -25.224 1.00 83.69 103 ARG A CA 1
ATOM 755 C C . ARG A 1 103 ? 13.510 -8.399 -26.602 1.00 83.69 103 ARG A C 1
ATOM 757 O O . ARG A 1 103 ? 14.179 -7.454 -27.010 1.00 83.69 103 ARG A O 1
ATOM 764 N N . ARG A 1 104 ? 13.248 -9.482 -27.338 1.00 81.88 104 ARG A N 1
ATOM 765 C CA . ARG A 1 104 ? 13.693 -9.656 -28.727 1.00 81.88 104 ARG A CA 1
ATOM 766 C C . ARG A 1 104 ? 12.674 -9.041 -29.687 1.00 81.88 104 ARG A C 1
ATOM 768 O O . ARG A 1 104 ? 11.525 -9.468 -29.735 1.00 81.88 104 ARG A O 1
ATOM 775 N N . TYR A 1 105 ? 13.099 -8.044 -30.455 1.00 76.88 105 TYR A N 1
ATOM 776 C CA . TYR A 1 105 ? 12.282 -7.425 -31.498 1.00 76.88 105 TYR A CA 1
ATOM 777 C C . TYR A 1 105 ? 12.595 -8.065 -32.846 1.00 76.88 105 TYR A C 1
ATOM 779 O O . TYR A 1 105 ? 13.726 -7.980 -33.312 1.00 76.88 105 TYR A O 1
ATOM 787 N N . VAL A 1 106 ? 11.599 -8.707 -33.460 1.00 80.62 106 VAL A N 1
ATOM 788 C CA . VAL A 1 106 ? 11.698 -9.220 -34.842 1.00 80.62 106 VAL A CA 1
ATOM 789 C C . VAL A 1 106 ? 11.451 -8.093 -35.854 1.00 80.62 106 VAL A C 1
ATOM 791 O O . VAL A 1 106 ? 12.044 -8.070 -36.924 1.00 80.62 106 VAL A O 1
ATOM 794 N N . ILE A 1 107 ? 10.623 -7.116 -35.479 1.00 79.25 107 ILE A N 1
ATOM 795 C CA . ILE A 1 107 ? 10.282 -5.926 -36.266 1.00 79.25 107 ILE A CA 1
ATOM 796 C C . ILE A 1 107 ? 10.860 -4.710 -35.527 1.00 79.25 107 ILE A C 1
ATOM 798 O O . ILE A 1 107 ? 10.777 -4.685 -34.292 1.00 79.25 107 ILE A O 1
ATOM 802 N N . PRO A 1 108 ? 11.438 -3.701 -36.215 1.00 71.50 108 PRO A N 1
ATOM 803 C CA . PRO A 1 108 ? 11.887 -2.476 -35.556 1.00 71.50 108 PRO A CA 1
ATOM 804 C C . PRO A 1 108 ? 10.754 -1.910 -34.701 1.00 71.50 108 PRO A C 1
ATOM 806 O O . PRO A 1 108 ? 9.619 -1.790 -35.164 1.00 71.50 108 PRO A O 1
ATOM 809 N N . SER A 1 109 ? 11.038 -1.603 -33.432 1.00 69.19 109 SER A N 1
ATOM 810 C CA . SER A 1 109 ? 9.980 -1.135 -32.539 1.00 69.19 109 SER A CA 1
ATOM 811 C C . SER A 1 109 ? 9.367 0.147 -33.112 1.00 69.19 109 SER A C 1
ATOM 813 O O . SER A 1 109 ? 10.085 1.039 -33.568 1.00 69.19 109 SER A O 1
ATOM 815 N N . ALA A 1 110 ? 8.034 0.236 -33.124 1.00 65.31 110 ALA A N 1
ATOM 816 C CA . ALA A 1 110 ? 7.304 1.346 -33.747 1.00 65.31 110 ALA A CA 1
ATOM 817 C C . ALA A 1 110 ? 7.699 2.727 -33.181 1.00 65.31 110 ALA A C 1
ATOM 819 O O . ALA A 1 110 ? 7.518 3.754 -33.831 1.00 65.31 110 ALA A O 1
ATOM 820 N N . THR A 1 111 ? 8.289 2.755 -31.985 1.00 64.94 111 THR A N 1
ATOM 821 C CA . THR A 1 111 ? 8.798 3.957 -31.318 1.00 64.94 111 THR A CA 1
ATOM 822 C C . THR A 1 111 ? 10.309 4.177 -31.486 1.00 64.94 111 THR A C 1
ATOM 824 O O . THR A 1 111 ? 10.795 5.234 -31.099 1.00 64.94 111 THR A O 1
ATOM 827 N N . SER A 1 112 ? 11.059 3.244 -32.094 1.00 59.53 112 SER A N 1
ATOM 828 C CA . SER A 1 112 ? 12.519 3.341 -32.300 1.00 59.53 112 SER A CA 1
ATOM 829 C C . SER A 1 112 ? 12.938 4.427 -33.289 1.00 59.53 112 SER A C 1
ATOM 831 O O . SER A 1 112 ? 14.100 4.817 -33.282 1.00 59.53 112 SER A O 1
ATOM 833 N N . ARG A 1 113 ? 12.041 4.904 -34.160 1.00 57.75 113 ARG A N 1
ATOM 834 C CA . ARG A 1 113 ? 12.374 5.877 -35.220 1.00 57.75 113 ARG A CA 1
ATOM 835 C C . ARG A 1 113 ? 12.527 7.324 -34.742 1.00 57.75 113 ARG A C 1
ATOM 837 O O . ARG A 1 113 ? 12.630 8.219 -35.569 1.00 57.75 113 ARG A O 1
ATOM 844 N N . LYS A 1 114 ? 12.505 7.586 -33.437 1.00 57.94 114 LYS A N 1
ATOM 845 C CA . LYS A 1 114 ? 12.688 8.940 -32.912 1.00 57.94 114 LYS A CA 1
ATOM 846 C C . LYS A 1 114 ? 14.016 8.980 -32.181 1.00 57.94 114 LYS A C 1
ATOM 848 O O . LYS A 1 114 ? 14.125 8.435 -31.083 1.00 57.94 114 LYS A O 1
ATOM 853 N N . GLU A 1 115 ? 15.010 9.607 -32.811 1.00 60.00 115 GLU A N 1
ATOM 854 C CA . GLU A 1 115 ? 16.159 10.150 -32.092 1.00 60.00 115 GLU A CA 1
ATOM 855 C C . GLU A 1 115 ? 15.630 10.828 -30.831 1.00 60.00 115 GLU A C 1
ATOM 857 O O . GLU A 1 115 ? 14.653 11.581 -30.879 1.00 60.00 115 GLU A O 1
ATOM 862 N N . VAL A 1 116 ? 16.184 10.448 -29.683 1.00 57.44 116 VAL A N 1
ATOM 863 C CA . VAL A 1 116 ? 15.701 10.912 -28.386 1.00 57.44 116 VAL A CA 1
ATOM 864 C C . VAL A 1 116 ? 15.732 12.446 -28.415 1.00 57.44 116 VAL A C 1
ATOM 866 O O . VAL A 1 116 ? 16.823 13.000 -28.539 1.00 57.44 116 VAL A O 1
ATOM 869 N N . PRO A 1 117 ? 14.582 13.145 -28.331 1.00 62.72 117 PRO A N 1
ATOM 870 C CA . PRO A 1 117 ? 14.552 14.594 -28.509 1.00 62.72 117 PRO A CA 1
ATOM 871 C C . PRO A 1 117 ? 15.536 15.281 -27.556 1.00 62.72 117 PRO A C 1
ATOM 873 O O . PRO A 1 117 ? 15.612 14.901 -26.386 1.00 62.72 117 PRO A O 1
ATOM 876 N N . ALA A 1 118 ? 16.261 16.306 -28.017 1.00 58.59 118 ALA A N 1
ATOM 877 C CA . ALA A 1 118 ? 17.300 17.008 -27.243 1.00 58.59 118 ALA A CA 1
ATOM 878 C C . ALA A 1 118 ? 16.818 17.533 -25.870 1.00 58.59 118 ALA A C 1
ATOM 880 O O . ALA A 1 118 ? 17.599 17.712 -24.933 1.00 58.59 118 ALA A O 1
ATOM 881 N N . THR A 1 119 ? 15.506 17.706 -25.700 1.00 57.66 119 THR A N 1
ATOM 882 C CA . THR A 1 119 ? 14.858 18.051 -24.426 1.00 57.66 119 THR A CA 1
ATOM 883 C C . THR A 1 119 ? 14.995 16.966 -23.349 1.00 57.66 119 THR A C 1
ATOM 885 O O . THR A 1 119 ? 14.979 17.285 -22.161 1.00 57.66 119 THR A O 1
ATOM 888 N N . PHE A 1 120 ? 15.191 15.699 -23.725 1.00 55.84 120 PHE A N 1
ATOM 889 C CA . PHE A 1 120 ? 15.495 14.599 -22.804 1.00 55.84 120 PHE A CA 1
ATOM 890 C C . PHE A 1 120 ? 16.973 14.547 -22.400 1.00 55.84 120 PHE A C 1
ATOM 892 O O . PHE A 1 120 ? 17.272 14.055 -21.314 1.00 55.84 120 PHE A O 1
ATOM 899 N N . ALA A 1 121 ? 17.896 15.076 -23.212 1.00 58.56 121 ALA A N 1
ATOM 900 C CA . ALA A 1 121 ? 19.306 15.167 -22.832 1.00 58.56 121 ALA A CA 1
ATOM 901 C C . ALA A 1 121 ? 19.516 16.170 -21.683 1.00 58.56 121 ALA A C 1
ATOM 903 O O . ALA A 1 121 ? 20.270 15.882 -20.758 1.00 58.56 121 ALA A O 1
ATOM 904 N N . ARG A 1 122 ? 18.773 17.289 -21.684 1.00 57.19 122 ARG A N 1
ATOM 905 C CA . ARG A 1 122 ? 18.854 18.345 -20.654 1.00 57.19 122 ARG A CA 1
ATOM 906 C C . ARG A 1 122 ? 18.206 17.990 -19.309 1.00 57.19 122 ARG A C 1
ATOM 908 O O . ARG A 1 122 ? 18.524 18.627 -18.316 1.00 57.19 122 ARG A O 1
ATOM 915 N N . LYS A 1 123 ? 17.314 16.992 -19.239 1.00 54.75 123 LYS A N 1
ATOM 916 C CA . LYS A 1 123 ? 16.635 16.607 -17.980 1.00 54.75 123 LYS A CA 1
ATOM 917 C C . LYS A 1 123 ? 17.454 15.682 -17.068 1.00 54.75 123 LYS A C 1
ATOM 919 O O . LYS A 1 123 ? 17.049 15.471 -15.929 1.00 54.75 123 LYS A O 1
ATOM 924 N N . ARG A 1 124 ? 18.607 15.175 -17.525 1.00 54.88 124 ARG A N 1
ATOM 925 C CA . ARG A 1 124 ? 19.511 14.331 -16.718 1.00 54.88 124 ARG A CA 1
ATOM 926 C C . ARG A 1 124 ? 20.140 15.047 -15.514 1.00 54.88 124 ARG A C 1
ATOM 928 O O . ARG A 1 124 ? 20.586 14.375 -14.602 1.00 54.88 124 ARG A O 1
ATOM 935 N N . SER A 1 125 ? 20.132 16.380 -15.465 1.00 55.03 125 SER A N 1
ATOM 936 C CA . SER A 1 125 ? 20.689 17.137 -14.334 1.00 55.03 125 SER A CA 1
ATOM 937 C C . SER A 1 125 ? 19.762 17.242 -13.115 1.00 55.03 125 SER A C 1
ATOM 939 O O . SER A 1 125 ? 20.208 17.684 -12.063 1.00 55.03 125 SER A O 1
ATOM 941 N N . ARG A 1 126 ? 18.478 16.854 -13.220 1.00 55.47 126 ARG A N 1
ATOM 942 C CA . ARG A 1 126 ? 17.487 17.024 -12.133 1.00 55.47 126 ARG A CA 1
ATOM 943 C C . ARG A 1 126 ? 17.218 15.752 -11.313 1.00 55.47 126 ARG A C 1
ATOM 945 O O . ARG A 1 126 ? 16.466 15.818 -10.350 1.00 55.47 126 ARG A O 1
ATOM 952 N N . SER A 1 127 ? 17.805 14.605 -11.651 1.00 55.78 127 SER A N 1
ATOM 953 C CA . SER A 1 127 ? 17.628 13.372 -10.861 1.00 55.78 127 SER A CA 1
ATOM 954 C C . SER A 1 127 ? 18.506 13.308 -9.606 1.00 55.78 127 SER A C 1
ATOM 956 O O . SER A 1 127 ? 18.261 12.468 -8.759 1.00 55.78 127 SER A O 1
ATOM 958 N N . VAL A 1 128 ? 19.465 14.223 -9.430 1.00 55.53 128 VAL A N 1
ATOM 959 C CA . VAL A 1 128 ? 20.367 14.251 -8.257 1.00 55.53 128 VAL A CA 1
ATOM 960 C C . VAL A 1 128 ? 19.656 14.721 -6.969 1.00 55.53 128 VAL A C 1
ATOM 962 O O . VAL A 1 128 ? 20.174 14.547 -5.875 1.00 55.53 128 VAL A O 1
ATOM 965 N N . ALA A 1 129 ? 18.457 15.312 -7.069 1.00 50.53 129 ALA A N 1
ATOM 966 C CA . ALA A 1 129 ? 17.753 15.913 -5.927 1.00 50.53 129 ALA A CA 1
ATOM 967 C C . ALA A 1 129 ? 16.722 14.997 -5.229 1.00 50.53 129 ALA A C 1
ATOM 969 O O . ALA A 1 129 ? 16.199 15.376 -4.185 1.00 50.53 129 ALA A O 1
ATOM 970 N N . LEU A 1 130 ? 16.411 13.820 -5.785 1.00 53.16 130 LEU A N 1
ATOM 971 C CA . LEU A 1 130 ? 15.674 12.755 -5.089 1.00 53.16 130 LEU A CA 1
ATOM 972 C C . LEU A 1 130 ? 16.660 11.601 -4.893 1.00 53.16 130 LEU A C 1
ATOM 974 O O . LEU A 1 130 ? 16.818 10.759 -5.770 1.00 53.16 130 LEU A O 1
ATOM 978 N N . GLY A 1 131 ? 17.402 11.658 -3.792 1.00 48.25 131 GLY A N 1
ATOM 979 C CA . GLY A 1 131 ? 18.470 10.717 -3.491 1.00 48.25 131 GLY A CA 1
ATOM 980 C C . GLY A 1 131 ? 17.980 9.290 -3.236 1.00 48.25 131 GLY A C 1
ATOM 981 O O . GLY A 1 131 ? 16.923 9.070 -2.648 1.00 48.25 131 GLY A O 1
ATOM 982 N N . ASP A 1 132 ? 18.846 8.367 -3.649 1.00 48.41 132 ASP A N 1
ATOM 983 C CA . ASP A 1 132 ? 19.205 7.112 -2.974 1.00 48.41 132 ASP A CA 1
ATOM 984 C C . ASP A 1 132 ? 18.444 5.813 -3.258 1.00 48.41 132 ASP A C 1
ATOM 986 O O . ASP A 1 132 ? 18.916 4.759 -2.853 1.00 48.41 132 ASP A O 1
ATOM 990 N N . GLU A 1 133 ? 17.343 5.808 -4.013 1.00 51.59 133 GLU A N 1
ATOM 991 C CA . GLU A 1 133 ? 16.639 4.534 -4.276 1.00 51.59 133 GLU A CA 1
ATOM 992 C C . GLU A 1 133 ? 16.450 4.170 -5.761 1.00 51.59 133 GLU A C 1
ATOM 994 O O . GLU A 1 133 ? 15.841 3.143 -6.062 1.00 51.59 133 GLU A O 1
ATOM 999 N N . ASP A 1 134 ? 16.936 4.996 -6.692 1.00 52.62 134 ASP A N 1
ATOM 1000 C CA . ASP A 1 134 ? 16.923 4.721 -8.144 1.00 52.62 134 ASP A CA 1
ATOM 1001 C C . ASP A 1 134 ? 18.302 4.258 -8.676 1.00 52.62 134 ASP A C 1
ATOM 1003 O O . ASP A 1 134 ? 18.460 4.046 -9.882 1.00 52.62 134 ASP A O 1
ATOM 1007 N N . ASP A 1 135 ? 19.289 4.087 -7.786 1.00 53.47 135 ASP A N 1
ATOM 1008 C CA . ASP A 1 135 ? 20.718 3.935 -8.121 1.00 53.47 135 ASP A CA 1
ATOM 1009 C C . ASP A 1 135 ? 21.222 2.477 -8.166 1.00 53.47 135 ASP A C 1
ATOM 1011 O O . ASP A 1 135 ? 22.401 2.225 -8.388 1.00 53.47 135 ASP A O 1
ATOM 1015 N N . GLU A 1 136 ? 20.341 1.479 -8.023 1.00 61.03 136 GLU A N 1
ATOM 1016 C CA . GLU A 1 136 ? 20.739 0.058 -8.119 1.00 61.03 136 GLU A CA 1
ATOM 1017 C C . GLU A 1 136 ? 21.157 -0.367 -9.540 1.00 61.03 136 GLU A C 1
ATOM 1019 O O . GLU A 1 136 ? 21.783 -1.408 -9.736 1.00 61.03 136 GLU A O 1
ATOM 1024 N N . LEU A 1 137 ? 20.792 0.408 -10.564 1.00 70.69 137 LEU A N 1
ATOM 1025 C CA . LEU A 1 137 ? 21.074 0.076 -11.959 1.00 70.69 137 LEU A CA 1
ATOM 1026 C C . LEU A 1 137 ? 22.276 0.864 -12.472 1.00 70.69 137 LEU A C 1
ATOM 1028 O O . LEU A 1 137 ? 22.144 2.046 -12.803 1.00 70.69 137 LEU A O 1
ATOM 1032 N N . GLU A 1 138 ? 23.399 0.156 -12.642 1.00 76.75 138 GLU A N 1
ATOM 1033 C CA . GLU A 1 138 ? 24.637 0.702 -13.203 1.00 76.75 138 GLU A CA 1
ATOM 1034 C C . GLU A 1 138 ? 24.344 1.473 -14.504 1.00 76.75 138 GLU A C 1
ATOM 1036 O O . GLU A 1 138 ? 23.750 0.914 -15.444 1.00 76.75 138 GLU A O 1
ATOM 1041 N N . PRO A 1 139 ? 24.684 2.774 -14.562 1.00 77.75 139 PRO A N 1
ATOM 1042 C CA . PRO A 1 139 ? 24.396 3.587 -15.727 1.00 77.75 139 PRO A CA 1
ATOM 1043 C C . PRO A 1 139 ? 25.153 3.035 -16.941 1.00 77.75 139 PRO A C 1
ATOM 1045 O O . PRO A 1 139 ? 26.316 2.648 -16.831 1.00 77.75 139 PRO A O 1
ATOM 1048 N N . PRO A 1 140 ? 24.520 2.997 -18.128 1.00 78.62 140 PRO A N 1
ATOM 1049 C CA . PRO A 1 140 ? 25.193 2.522 -19.322 1.00 78.62 140 PRO A CA 1
ATOM 1050 C C . PRO A 1 140 ? 26.371 3.457 -19.649 1.00 78.62 140 PRO A C 1
ATOM 1052 O O . PRO A 1 140 ? 26.270 4.664 -19.399 1.00 78.62 140 PRO A O 1
ATOM 1055 N N . PRO A 1 141 ? 27.464 2.931 -20.232 1.00 78.44 141 PRO A N 1
ATOM 1056 C CA . PRO A 1 141 ? 28.639 3.730 -20.570 1.00 78.44 141 PRO A CA 1
ATOM 1057 C C . PRO A 1 141 ? 28.274 4.905 -21.498 1.00 78.44 141 PRO A C 1
ATOM 1059 O O . PRO A 1 141 ? 27.283 4.827 -22.231 1.00 78.44 141 PRO A O 1
ATOM 1062 N N . PRO A 1 142 ? 29.056 6.001 -21.508 1.00 71.69 142 PRO A N 1
ATOM 1063 C CA . PRO A 1 142 ? 28.750 7.189 -22.313 1.00 71.69 142 PRO A CA 1
ATOM 1064 C C . PRO A 1 142 ? 28.681 6.901 -23.824 1.00 71.69 142 PRO A C 1
ATOM 1066 O O . PRO A 1 142 ? 27.912 7.559 -24.523 1.00 71.69 142 PRO A O 1
ATOM 1069 N N . ASP A 1 143 ? 29.377 5.861 -24.297 1.00 75.19 143 ASP A N 1
ATOM 1070 C CA . ASP A 1 143 ? 29.362 5.382 -25.690 1.00 75.19 143 ASP A CA 1
ATOM 1071 C C . ASP A 1 143 ? 28.262 4.336 -25.971 1.00 75.19 143 ASP A C 1
ATOM 1073 O O . ASP A 1 143 ? 28.295 3.614 -26.973 1.00 75.19 143 ASP A O 1
ATOM 1077 N N . ALA A 1 144 ? 27.280 4.201 -25.075 1.00 74.38 144 ALA A N 1
ATOM 1078 C CA . ALA A 1 144 ? 26.252 3.180 -25.194 1.00 74.38 144 ALA A CA 1
ATOM 1079 C C . ALA A 1 144 ? 25.414 3.343 -26.467 1.00 74.38 144 ALA A C 1
ATOM 1081 O O . ALA A 1 144 ? 24.867 4.403 -26.781 1.00 74.38 144 ALA A O 1
ATOM 1082 N N . THR A 1 145 ? 25.225 2.230 -27.174 1.00 83.00 145 THR A N 1
ATOM 1083 C CA . THR A 1 145 ? 24.364 2.196 -28.360 1.00 83.00 145 THR A CA 1
ATOM 1084 C C . THR A 1 145 ? 22.923 2.552 -27.969 1.00 83.00 145 THR A C 1
ATOM 1086 O O . THR A 1 145 ? 22.453 2.182 -26.892 1.00 83.00 145 THR A O 1
ATOM 1089 N N . ALA A 1 146 ? 22.152 3.171 -28.872 1.00 79.06 146 ALA A N 1
ATOM 1090 C CA . ALA A 1 146 ? 20.736 3.493 -28.638 1.00 79.06 146 ALA A CA 1
ATOM 1091 C C . ALA A 1 146 ? 19.912 2.300 -28.099 1.00 79.06 146 ALA A C 1
ATOM 1093 O O . ALA A 1 146 ? 19.022 2.476 -27.268 1.00 79.06 146 ALA A O 1
ATOM 1094 N N . ARG A 1 147 ? 20.243 1.069 -28.517 1.00 78.81 147 ARG A N 1
ATOM 1095 C CA . ARG A 1 147 ? 19.641 -0.174 -28.002 1.00 78.81 147 ARG A CA 1
ATOM 1096 C C . ARG A 1 147 ? 19.906 -0.390 -26.506 1.00 78.81 147 ARG A C 1
ATOM 1098 O O . ARG A 1 147 ? 18.960 -0.660 -25.772 1.00 78.81 147 ARG A O 1
ATOM 1105 N N . GLN A 1 148 ? 21.142 -0.198 -26.050 1.00 81.50 148 GLN A N 1
ATOM 1106 C CA . GLN A 1 148 ? 21.532 -0.341 -24.641 1.00 81.50 148 GLN A CA 1
ATOM 1107 C C . GLN A 1 148 ? 20.855 0.721 -23.767 1.00 81.50 148 GLN A C 1
ATOM 1109 O O . GLN A 1 148 ? 20.318 0.404 -22.709 1.00 81.50 148 GLN A O 1
ATOM 1114 N N . MET A 1 149 ? 20.765 1.966 -24.246 1.00 81.00 149 MET A N 1
ATOM 1115 C CA . MET A 1 149 ? 20.012 3.016 -23.550 1.00 81.00 149 MET A CA 1
ATOM 1116 C C . MET A 1 149 ? 18.517 2.685 -23.411 1.00 81.00 149 MET A C 1
ATOM 1118 O O . MET A 1 149 ? 17.899 2.987 -22.387 1.00 81.00 149 MET A O 1
ATOM 1122 N N . ILE A 1 150 ? 17.911 2.083 -24.440 1.00 81.19 150 ILE A N 1
ATOM 1123 C CA . ILE A 1 150 ? 16.507 1.650 -24.403 1.00 81.19 150 ILE A CA 1
ATOM 1124 C C . ILE A 1 150 ? 16.320 0.519 -23.388 1.00 81.19 150 ILE A C 1
ATOM 1126 O O . ILE A 1 150 ? 15.341 0.526 -22.641 1.00 81.19 150 ILE A O 1
ATOM 1130 N N . GLU A 1 151 ? 17.230 -0.453 -23.360 1.00 83.00 151 GLU A N 1
ATOM 1131 C CA . GLU A 1 151 ? 17.206 -1.548 -22.389 1.00 83.00 151 GLU A CA 1
ATOM 1132 C C . GLU A 1 151 ? 17.358 -1.035 -20.961 1.00 83.00 151 GLU A C 1
ATOM 1134 O O . GLU A 1 151 ? 16.540 -1.386 -20.114 1.00 83.00 151 GLU A O 1
ATOM 1139 N N . TYR A 1 152 ? 18.300 -0.126 -20.716 1.00 84.75 152 TYR A N 1
ATOM 1140 C CA . TYR A 1 152 ? 18.482 0.509 -19.415 1.00 84.75 152 TYR A CA 1
ATOM 1141 C C . TYR A 1 152 ? 17.197 1.176 -18.908 1.00 84.75 152 TYR A C 1
ATOM 1143 O O . TYR A 1 152 ? 16.708 0.851 -17.828 1.00 84.75 152 TYR A O 1
ATOM 1151 N N . LYS A 1 153 ? 16.553 2.016 -19.733 1.00 85.06 153 LYS A N 1
ATOM 1152 C CA . LYS A 1 153 ? 15.277 2.659 -19.363 1.00 85.06 153 LYS A CA 1
ATOM 1153 C C . LYS A 1 153 ? 14.156 1.656 -19.092 1.00 85.06 153 LYS A C 1
ATOM 1155 O O . LYS A 1 153 ? 13.289 1.903 -18.257 1.00 85.06 153 LYS A O 1
ATOM 1160 N N . ARG A 1 154 ? 14.137 0.523 -19.800 1.00 86.44 154 ARG A N 1
ATOM 1161 C CA . ARG A 1 154 ? 13.160 -0.551 -19.553 1.00 86.44 154 ARG A CA 1
ATOM 1162 C C . ARG A 1 154 ? 13.414 -1.243 -18.225 1.00 86.44 154 ARG A C 1
ATOM 1164 O O . ARG A 1 154 ? 12.446 -1.537 -17.524 1.00 86.44 154 ARG A O 1
ATOM 1171 N N . ARG A 1 155 ? 14.681 -1.497 -17.887 1.00 86.56 155 ARG A N 1
ATOM 1172 C CA . ARG A 1 155 ? 15.066 -2.051 -16.586 1.00 86.56 155 ARG A CA 1
ATOM 1173 C C . ARG A 1 155 ? 14.650 -1.099 -15.467 1.00 86.56 155 ARG A C 1
ATOM 1175 O O . ARG A 1 155 ? 13.887 -1.519 -14.604 1.00 86.56 155 ARG A O 1
ATOM 1182 N N . GLN A 1 156 ? 14.987 0.188 -15.579 1.00 87.69 156 GLN A N 1
ATOM 1183 C CA . GLN A 1 156 ? 14.562 1.220 -14.625 1.00 87.69 156 GLN A CA 1
ATOM 1184 C C . GLN A 1 156 ? 13.038 1.270 -14.458 1.00 87.69 156 GLN A C 1
ATOM 1186 O O . GLN A 1 156 ? 12.532 1.203 -13.344 1.00 87.69 156 GLN A O 1
ATOM 1191 N N . ASN A 1 157 ? 12.271 1.309 -15.556 1.00 90.00 157 ASN A N 1
ATOM 1192 C CA . ASN A 1 157 ? 10.808 1.316 -15.469 1.00 90.00 157 ASN A CA 1
ATOM 1193 C C . ASN A 1 157 ? 10.244 0.037 -14.828 1.00 90.00 157 ASN A C 1
ATOM 1195 O O . ASN A 1 157 ? 9.246 0.101 -14.115 1.00 90.00 157 ASN A O 1
ATOM 1199 N N . THR A 1 158 ? 10.882 -1.112 -15.058 1.00 89.88 158 THR A N 1
ATOM 1200 C CA . THR A 1 158 ? 10.483 -2.382 -14.440 1.00 89.88 158 THR A CA 1
ATOM 1201 C C . THR A 1 158 ? 10.704 -2.348 -12.930 1.00 89.88 158 THR A C 1
ATOM 1203 O O . THR A 1 158 ? 9.783 -2.703 -12.194 1.00 89.88 158 THR A O 1
ATOM 1206 N N . LEU A 1 159 ? 11.869 -1.882 -12.463 1.00 89.06 159 LEU A N 1
ATOM 1207 C CA . LEU A 1 159 ? 12.152 -1.725 -11.032 1.00 89.06 159 LEU A CA 1
ATOM 1208 C C . LEU A 1 159 ? 11.204 -0.716 -10.382 1.00 89.06 159 LEU A C 1
ATOM 1210 O O . LEU A 1 159 ? 10.532 -1.048 -9.407 1.00 89.06 159 LEU A O 1
ATOM 1214 N N . ALA A 1 160 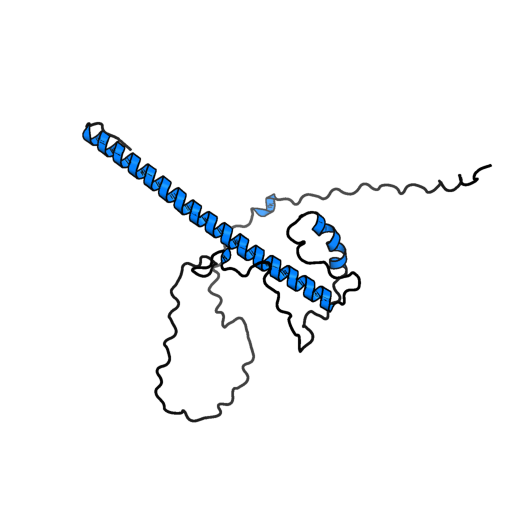? 11.041 0.461 -10.990 1.00 88.19 160 ALA A N 1
ATOM 1215 C CA . ALA A 1 160 ? 10.113 1.483 -10.515 1.00 88.19 160 ALA A CA 1
ATOM 1216 C C . ALA A 1 160 ? 8.672 0.950 -10.416 1.00 88.19 160 ALA A C 1
ATOM 1218 O O . ALA A 1 160 ? 7.977 1.195 -9.430 1.00 88.19 160 ALA A O 1
ATOM 1219 N N . ALA A 1 161 ? 8.220 0.167 -11.402 1.00 90.50 161 ALA A N 1
ATOM 1220 C CA . ALA A 1 161 ? 6.900 -0.453 -11.370 1.00 90.50 161 ALA A CA 1
ATOM 1221 C C . ALA A 1 161 ? 6.772 -1.514 -10.264 1.00 90.50 161 ALA A C 1
ATOM 1223 O O . ALA A 1 161 ? 5.721 -1.586 -9.624 1.00 90.50 161 ALA A O 1
ATOM 1224 N N . ARG A 1 162 ? 7.809 -2.330 -10.019 1.00 90.25 162 ARG A N 1
ATOM 1225 C CA . ARG A 1 162 ? 7.826 -3.294 -8.902 1.00 90.25 162 ARG A CA 1
ATOM 1226 C C . ARG A 1 162 ? 7.743 -2.563 -7.565 1.00 90.25 162 ARG A C 1
ATOM 1228 O O . ARG A 1 162 ? 6.832 -2.833 -6.793 1.00 90.25 162 ARG A O 1
ATOM 1235 N N . LYS A 1 163 ? 8.602 -1.573 -7.336 1.00 88.75 163 LYS A N 1
ATOM 1236 C CA . LYS A 1 163 ? 8.603 -0.761 -6.114 1.00 88.75 163 LYS A CA 1
ATOM 1237 C C . LYS A 1 163 ? 7.280 -0.032 -5.891 1.00 88.75 163 LYS A C 1
ATOM 1239 O O . LYS A 1 163 ? 6.725 -0.077 -4.801 1.00 88.75 163 LYS A O 1
ATOM 1244 N N . SER A 1 164 ? 6.723 0.573 -6.941 1.00 90.19 164 SER A N 1
ATOM 1245 C CA . SER A 1 164 ? 5.417 1.238 -6.879 1.00 90.19 164 SER A CA 1
ATOM 1246 C C . SER A 1 164 ? 4.306 0.276 -6.458 1.00 90.19 164 SER A C 1
ATOM 1248 O O . SER A 1 164 ? 3.498 0.611 -5.592 1.00 90.19 164 SER A O 1
ATOM 1250 N N . ARG A 1 165 ? 4.278 -0.935 -7.029 1.00 90.56 165 ARG A N 1
ATOM 1251 C CA . ARG A 1 165 ? 3.312 -1.967 -6.634 1.00 90.56 165 ARG A CA 1
ATOM 1252 C C . ARG A 1 165 ? 3.521 -2.420 -5.185 1.00 90.56 165 ARG A C 1
ATOM 1254 O O . ARG A 1 165 ? 2.523 -2.598 -4.498 1.00 90.56 165 ARG A O 1
ATOM 1261 N N . LYS A 1 166 ? 4.775 -2.546 -4.729 1.00 90.81 166 LYS A N 1
ATOM 1262 C CA . LYS A 1 166 ? 5.128 -2.966 -3.364 1.00 90.81 166 LYS A CA 1
ATOM 1263 C C . LYS A 1 166 ? 4.626 -1.929 -2.362 1.00 90.81 166 LYS A C 1
ATOM 1265 O O . LYS A 1 166 ? 3.775 -2.252 -1.545 1.00 90.81 166 LYS A O 1
ATOM 1270 N N . ARG A 1 167 ? 5.004 -0.663 -2.557 1.00 90.50 167 ARG A N 1
ATOM 1271 C CA . ARG A 1 167 ? 4.556 0.468 -1.732 1.00 90.50 167 ARG A CA 1
ATOM 1272 C C . ARG A 1 167 ? 3.035 0.605 -1.689 1.00 90.50 167 ARG A C 1
ATOM 1274 O O . ARG A 1 167 ? 2.469 0.909 -0.646 1.00 90.50 167 ARG A O 1
ATOM 1281 N N . LYS A 1 168 ? 2.352 0.406 -2.824 1.00 92.12 168 LYS A N 1
ATOM 1282 C CA . LYS A 1 168 ? 0.883 0.462 -2.868 1.00 92.12 168 LYS A CA 1
ATOM 1283 C C . LYS A 1 168 ? 0.256 -0.625 -1.994 1.00 92.12 168 LYS A C 1
ATOM 1285 O O . LYS A 1 168 ? -0.748 -0.363 -1.344 1.00 92.12 168 LYS A O 1
ATOM 1290 N N . LEU A 1 169 ? 0.823 -1.826 -2.026 1.00 90.25 169 LEU A N 1
ATOM 1291 C CA . LEU A 1 169 ? 0.337 -2.959 -1.253 1.00 90.25 169 LEU A CA 1
ATOM 1292 C C . LEU A 1 169 ? 0.621 -2.758 0.240 1.00 90.25 169 LEU A C 1
ATOM 1294 O O . LEU A 1 169 ? -0.295 -2.898 1.037 1.00 90.25 169 LEU A O 1
ATOM 1298 N N . GLU A 1 170 ? 1.829 -2.330 0.604 1.00 91.62 170 GLU A N 1
ATOM 1299 C CA . GLU A 1 170 ? 2.190 -1.988 1.990 1.00 91.62 170 GLU A CA 1
ATOM 1300 C C . GLU A 1 170 ? 1.259 -0.921 2.573 1.00 91.62 170 GLU A C 1
ATOM 1302 O O . GLU A 1 170 ? 0.709 -1.100 3.651 1.00 91.62 170 GLU A O 1
ATOM 1307 N N . HIS A 1 171 ? 0.998 0.154 1.827 1.00 92.31 171 HIS A N 1
ATOM 1308 C CA . HIS A 1 171 ? 0.063 1.190 2.263 1.00 92.31 171 HIS A CA 1
ATOM 1309 C C . HIS A 1 171 ? -1.371 0.660 2.408 1.00 92.31 171 HIS A C 1
ATOM 1311 O O . HIS A 1 171 ? -2.112 1.100 3.280 1.00 92.31 171 HIS A O 1
ATOM 1317 N N . GLN A 1 172 ? -1.788 -0.272 1.548 1.00 90.81 172 GLN A N 1
ATOM 1318 C CA . GLN A 1 172 ? -3.092 -0.915 1.687 1.00 90.81 172 GLN A CA 1
ATOM 1319 C C . GLN A 1 172 ? -3.160 -1.756 2.970 1.00 90.81 172 GLN A C 1
ATOM 1321 O O . GLN A 1 172 ? -4.145 -1.643 3.691 1.00 90.81 172 GLN A O 1
ATOM 1326 N N . GLN A 1 173 ? -2.122 -2.539 3.269 1.00 90.69 173 GLN A N 1
ATOM 1327 C CA . GLN A 1 173 ? -2.034 -3.322 4.505 1.00 90.69 173 GLN A CA 1
ATOM 1328 C C . GLN A 1 173 ? -2.055 -2.422 5.739 1.00 90.69 173 GLN A C 1
ATOM 1330 O O . GLN A 1 173 ? -2.858 -2.639 6.630 1.00 90.69 173 GLN A O 1
ATOM 1335 N N . GLU A 1 174 ? -1.277 -1.340 5.740 1.00 94.12 174 GLU A N 1
ATOM 1336 C CA . GLU A 1 174 ? -1.266 -0.375 6.842 1.00 94.12 174 GLU A CA 1
ATOM 1337 C C . GLU A 1 174 ? -2.659 0.231 7.103 1.00 94.12 174 GLU A C 1
ATOM 1339 O O . GLU A 1 174 ? -3.032 0.488 8.247 1.00 94.12 174 GLU A O 1
ATOM 1344 N N . LEU A 1 175 ? -3.447 0.481 6.050 1.00 94.94 175 LEU A N 1
ATOM 1345 C CA . LEU A 1 175 ? -4.826 0.948 6.199 1.00 94.94 175 LEU A CA 1
ATOM 1346 C C . LEU A 1 175 ? -5.749 -0.136 6.761 1.00 94.94 175 LEU A C 1
ATOM 1348 O O . LEU A 1 175 ? -6.593 0.179 7.597 1.00 94.94 175 LEU A O 1
ATOM 1352 N N . GLU A 1 176 ? -5.613 -1.376 6.295 1.00 91.81 176 GLU A N 1
ATOM 1353 C CA . GLU A 1 176 ? -6.387 -2.518 6.791 1.00 91.81 176 GLU A CA 1
ATOM 1354 C C . GLU A 1 176 ? -6.093 -2.760 8.283 1.00 91.81 176 GLU A C 1
ATOM 1356 O O . GLU A 1 176 ? -7.034 -2.818 9.075 1.00 91.81 176 GLU A O 1
ATOM 1361 N N . ASP A 1 177 ? -4.818 -2.741 8.680 1.00 95.38 177 ASP A N 1
ATOM 1362 C CA . ASP A 1 177 ? -4.374 -2.874 10.072 1.00 95.38 177 ASP A CA 1
ATOM 1363 C C . ASP A 1 177 ? -4.943 -1.751 10.953 1.00 95.38 177 ASP A C 1
ATOM 1365 O O . ASP A 1 177 ? -5.486 -2.008 12.023 1.00 95.38 177 ASP A O 1
ATOM 1369 N N . LYS A 1 178 ? -4.887 -0.489 10.499 1.00 97.25 178 LYS A N 1
ATOM 1370 C CA . LYS A 1 178 ? -5.461 0.652 11.241 1.00 97.25 178 LYS A CA 1
ATOM 1371 C C . LYS A 1 178 ? -6.966 0.529 11.435 1.00 97.25 178 LYS A C 1
ATOM 1373 O O . LYS A 1 178 ? -7.487 0.924 12.476 1.00 97.25 178 LYS A O 1
ATOM 1378 N N . VAL A 1 179 ? -7.682 0.042 10.422 1.00 97.12 179 VAL A N 1
ATOM 1379 C CA . VAL A 1 179 ? -9.122 -0.202 10.549 1.00 97.12 179 VAL A CA 1
ATOM 1380 C C . VAL A 1 179 ? -9.359 -1.276 11.602 1.00 97.12 179 VAL A C 1
ATOM 1382 O O . VAL A 1 179 ? -10.185 -1.060 12.483 1.00 97.12 179 VAL A O 1
ATOM 1385 N N . GLU A 1 180 ? -8.602 -2.373 11.570 1.00 97.25 180 GLU A N 1
ATOM 1386 C CA . GLU A 1 180 ? -8.698 -3.435 12.570 1.00 97.25 180 GLU A CA 1
ATOM 1387 C C . GLU A 1 180 ? -8.429 -2.906 13.988 1.00 97.25 180 GLU A C 1
ATOM 1389 O O . GLU A 1 180 ? -9.281 -3.062 14.867 1.00 97.25 180 GLU A O 1
ATOM 1394 N N . THR A 1 181 ? -7.325 -2.183 14.216 1.00 97.88 181 THR A N 1
ATOM 1395 C CA . THR A 1 181 ? -7.008 -1.642 15.549 1.00 97.88 181 THR A CA 1
ATOM 1396 C C . THR A 1 181 ? -8.090 -0.695 16.057 1.00 97.88 181 THR A C 1
ATOM 1398 O O . THR A 1 181 ? -8.528 -0.820 17.198 1.00 97.88 181 THR A O 1
ATOM 1401 N N . LEU A 1 182 ? -8.576 0.217 15.208 1.00 98.12 182 LEU A N 1
ATOM 1402 C CA . LEU A 1 182 ? -9.633 1.155 15.586 1.00 98.12 182 LEU A CA 1
ATOM 1403 C C . LEU A 1 182 ? -10.953 0.438 15.882 1.00 98.12 182 LEU A C 1
ATOM 1405 O O . LEU A 1 182 ? -11.662 0.824 16.810 1.00 98.12 182 LEU A O 1
ATOM 1409 N N . THR A 1 183 ? -11.293 -0.612 15.132 1.00 97.88 183 THR A N 1
ATOM 1410 C CA . THR A 1 183 ? -12.500 -1.403 15.417 1.00 97.88 183 THR A CA 1
ATOM 1411 C C . THR A 1 183 ? -12.406 -2.118 16.762 1.00 97.88 183 THR A C 1
ATOM 1413 O O . THR A 1 183 ? -13.354 -2.045 17.543 1.00 97.88 183 THR A O 1
ATOM 1416 N N . LEU A 1 184 ? -11.248 -2.702 17.087 1.00 98.00 184 LEU A N 1
ATOM 1417 C CA . LEU A 1 184 ? -11.008 -3.333 18.386 1.00 98.00 184 LEU A CA 1
ATOM 1418 C C . LEU A 1 184 ? -11.072 -2.325 19.536 1.00 98.00 184 LEU A C 1
ATOM 1420 O O . LEU A 1 184 ? -11.655 -2.614 20.579 1.00 98.00 184 LEU A O 1
ATOM 1424 N N . GLU A 1 185 ? -10.515 -1.127 19.357 1.00 98.00 185 GLU A N 1
ATOM 1425 C CA . GLU A 1 185 ? -10.603 -0.060 20.357 1.00 98.00 185 GLU A CA 1
ATOM 1426 C C . GLU A 1 185 ? -12.054 0.370 20.593 1.00 98.00 185 GLU A C 1
ATOM 1428 O O . GLU A 1 185 ? -12.485 0.476 21.743 1.00 98.00 185 GLU A O 1
ATOM 1433 N N . VAL A 1 186 ? -12.836 0.570 19.528 1.00 98.12 186 VAL A N 1
ATOM 1434 C CA . VAL A 1 186 ? -14.263 0.913 19.635 1.00 98.12 186 VAL A CA 1
ATOM 1435 C C . VAL A 1 186 ? -15.035 -0.179 20.376 1.00 98.12 186 VAL A C 1
ATOM 1437 O O . VAL A 1 186 ? -15.816 0.135 21.274 1.00 98.12 186 VAL A O 1
ATOM 1440 N N . GLU A 1 187 ? -14.805 -1.452 20.057 1.00 97.88 187 GLU A N 1
ATOM 1441 C CA . GLU A 1 187 ? -15.428 -2.583 20.755 1.00 97.88 187 GLU A CA 1
ATOM 1442 C C . GLU A 1 187 ? -15.007 -2.653 22.228 1.00 97.88 187 GLU A C 1
ATOM 1444 O O . GLU A 1 187 ? -15.839 -2.866 23.114 1.00 97.88 187 GLU A O 1
ATOM 1449 N N . GLN A 1 188 ? -13.734 -2.397 22.529 1.00 98.19 188 GLN A N 1
ATOM 1450 C CA . GLN A 1 188 ? -13.233 -2.354 23.898 1.00 98.19 188 GLN A CA 1
ATOM 1451 C C . GLN A 1 188 ? -13.877 -1.216 24.705 1.00 98.19 188 GLN A C 1
ATOM 1453 O O . GLN A 1 188 ? -14.242 -1.403 25.866 1.00 98.19 188 GLN A O 1
ATOM 1458 N N . TRP A 1 189 ? -14.024 -0.027 24.125 1.00 97.69 189 TRP A N 1
ATOM 1459 C CA . TRP A 1 189 ? -14.677 1.092 24.806 1.00 97.69 189 TRP A CA 1
ATOM 1460 C C . TRP A 1 189 ? -16.171 0.866 24.971 1.00 97.69 189 TRP A C 1
ATOM 1462 O O . TRP A 1 189 ? -16.718 1.157 26.034 1.00 97.69 189 TRP A O 1
ATOM 1472 N N . ARG A 1 190 ? -16.814 0.280 23.961 1.00 97.25 190 ARG A N 1
ATOM 1473 C CA . ARG A 1 190 ? -18.221 -0.099 24.015 1.00 97.25 190 ARG A CA 1
ATOM 1474 C C . ARG A 1 190 ? -18.488 -1.117 25.121 1.00 97.25 190 ARG A C 1
ATOM 1476 O O . ARG A 1 190 ? -19.349 -0.875 25.956 1.00 97.25 190 ARG A O 1
ATOM 1483 N N . THR A 1 191 ? -17.713 -2.198 25.182 1.00 97.44 191 THR A N 1
ATOM 1484 C CA . THR A 1 191 ? -17.851 -3.220 26.234 1.00 97.44 191 THR A CA 1
ATOM 1485 C C . THR A 1 191 ? -17.617 -2.640 27.628 1.00 97.44 191 THR A C 1
ATOM 1487 O O . THR A 1 191 ? -18.401 -2.900 28.536 1.00 97.44 191 THR A O 1
ATOM 1490 N N . LYS A 1 192 ? -16.597 -1.788 27.810 1.00 97.00 192 LYS A N 1
ATOM 1491 C CA . LYS A 1 192 ? -16.375 -1.072 29.080 1.00 97.00 192 LYS A CA 1
ATOM 1492 C C . LYS A 1 192 ? -17.575 -0.200 29.462 1.00 97.00 192 LYS A C 1
ATOM 1494 O O . LYS A 1 192 ? -17.992 -0.225 30.616 1.00 97.00 192 LYS A O 1
ATOM 1499 N N . ALA A 1 193 ? -18.129 0.554 28.512 1.00 96.25 193 ALA A N 1
ATOM 1500 C CA . ALA A 1 193 ? -19.289 1.408 28.750 1.00 96.25 193 ALA A CA 1
ATOM 1501 C C . ALA A 1 193 ? -20.537 0.591 29.122 1.00 96.25 193 ALA A C 1
ATOM 1503 O O . ALA A 1 193 ? -21.205 0.925 30.096 1.00 96.25 193 ALA A O 1
ATOM 1504 N N . GLU A 1 194 ? -20.808 -0.508 28.413 1.00 94.81 194 GLU A N 1
ATOM 1505 C CA . GLU A 1 194 ? -21.918 -1.428 28.701 1.00 94.81 194 GLU A CA 1
ATOM 1506 C C . GLU A 1 194 ? -21.775 -2.072 30.094 1.00 94.81 194 GLU A C 1
ATOM 1508 O O . GLU A 1 194 ? -22.746 -2.147 30.849 1.00 94.81 194 GLU A O 1
ATOM 1513 N N . ILE A 1 195 ? -20.557 -2.460 30.491 1.00 95.69 195 ILE A N 1
ATOM 1514 C CA . ILE A 1 195 ? -20.276 -2.976 31.839 1.00 95.69 195 ILE A CA 1
ATOM 1515 C C . ILE A 1 195 ? -20.576 -1.909 32.893 1.00 95.69 195 ILE A C 1
ATOM 1517 O O . ILE A 1 195 ? -21.318 -2.182 33.836 1.00 95.69 195 ILE A O 1
ATOM 1521 N N . TYR A 1 196 ? -20.055 -0.688 32.743 1.00 94.06 196 TYR A N 1
ATOM 1522 C CA . TYR A 1 196 ? -20.331 0.383 33.704 1.00 94.06 196 TYR A CA 1
ATOM 1523 C C . TYR A 1 196 ? -21.815 0.737 33.762 1.00 94.06 196 TYR A C 1
ATOM 1525 O O . TYR A 1 196 ? -22.348 0.926 34.853 1.00 94.06 196 TYR A O 1
ATOM 1533 N N . GLN A 1 197 ? -22.502 0.750 32.621 1.00 91.25 197 GLN A N 1
ATOM 1534 C CA . GLN A 1 197 ? -23.946 0.939 32.567 1.00 91.25 197 GLN A CA 1
ATOM 1535 C C . GLN A 1 197 ? -24.681 -0.150 33.364 1.00 91.25 197 GLN A C 1
ATOM 1537 O O . GLN A 1 197 ? -25.558 0.177 34.159 1.00 91.25 197 GLN A O 1
ATOM 1542 N N . SER A 1 198 ? -24.300 -1.423 33.207 1.00 91.75 198 SER A N 1
ATOM 1543 C CA . SER A 1 198 ? -24.899 -2.539 33.954 1.00 91.75 198 SER A CA 1
ATOM 1544 C C . SER A 1 198 ? -24.658 -2.436 35.466 1.00 91.75 198 SER A C 1
ATOM 1546 O O . SER A 1 198 ? -25.567 -2.685 36.255 1.00 91.75 198 SER A O 1
ATOM 1548 N N . ILE A 1 199 ? -23.465 -1.989 35.877 1.00 94.00 199 ILE A N 1
ATOM 1549 C CA . ILE A 1 199 ? -23.121 -1.769 37.287 1.00 94.00 199 ILE A CA 1
ATOM 1550 C C . ILE A 1 199 ? -23.976 -0.632 37.855 1.00 94.00 199 ILE A C 1
ATOM 1552 O O . ILE A 1 199 ? -24.582 -0.794 38.910 1.00 94.00 199 ILE A O 1
ATOM 1556 N N . LEU A 1 200 ? -24.087 0.498 37.151 1.00 91.75 200 LEU A N 1
ATOM 1557 C CA . LEU A 1 200 ? -24.912 1.626 37.595 1.00 91.75 200 LEU A CA 1
ATOM 1558 C C . LEU A 1 200 ? -26.391 1.241 37.713 1.00 91.75 200 LEU A C 1
ATOM 1560 O O . LEU A 1 200 ? -27.024 1.571 38.715 1.00 91.75 200 LEU A O 1
ATOM 1564 N N . GLN A 1 201 ? -26.911 0.480 36.746 1.00 88.56 201 GLN A N 1
ATOM 1565 C CA . GLN A 1 201 ? -28.265 -0.074 36.800 1.00 88.56 201 GLN A CA 1
ATOM 1566 C C . GLN A 1 201 ? -28.460 -1.000 38.006 1.00 88.56 201 GLN A C 1
ATOM 1568 O O . GLN A 1 201 ? -29.497 -0.929 38.653 1.00 88.56 201 GLN A O 1
ATOM 1573 N N . SER A 1 202 ? -27.464 -1.825 38.351 1.00 90.88 202 SER A N 1
ATOM 1574 C CA . SER A 1 202 ? -27.532 -2.706 39.528 1.00 90.88 202 SER A CA 1
ATOM 1575 C C . SER A 1 202 ? -27.535 -1.961 40.869 1.00 90.88 202 SER A C 1
ATOM 1577 O O . SER A 1 202 ? -27.971 -2.513 41.876 1.00 90.88 202 SER A O 1
ATOM 1579 N N . HIS A 1 203 ? -27.064 -0.712 40.883 1.00 91.38 203 HIS A N 1
ATOM 1580 C CA . HIS A 1 203 ? -27.055 0.167 42.052 1.00 91.38 203 HIS A CA 1
ATOM 1581 C C . HIS A 1 203 ? -28.207 1.190 42.047 1.00 91.38 203 HIS A C 1
ATOM 1583 O O . HIS A 1 203 ? -28.176 2.127 42.842 1.00 91.38 203 HIS A O 1
ATOM 1589 N N . ASP A 1 204 ? -29.200 1.035 41.159 1.00 87.19 204 ASP A N 1
ATOM 1590 C CA . ASP A 1 204 ? -30.341 1.949 40.968 1.00 87.19 204 ASP A CA 1
ATOM 1591 C C . ASP A 1 204 ? -29.945 3.406 40.640 1.00 87.19 204 ASP A C 1
ATOM 1593 O O . ASP A 1 204 ? -30.706 4.353 40.855 1.00 87.19 204 ASP A O 1
ATOM 1597 N N . ILE A 1 205 ? -28.749 3.613 40.078 1.00 85.62 205 ILE A N 1
ATOM 1598 C CA . ILE A 1 205 ? -28.265 4.931 39.658 1.00 85.62 205 ILE A CA 1
ATOM 1599 C C . ILE A 1 205 ? -28.640 5.121 38.186 1.00 85.62 205 ILE A C 1
ATOM 1601 O O . ILE A 1 205 ? -28.066 4.486 37.299 1.00 85.62 205 ILE A O 1
ATOM 1605 N N . SER A 1 206 ? -29.619 5.989 37.900 1.00 77.12 206 SER A N 1
ATOM 1606 C CA . SER A 1 206 ? -30.062 6.209 36.519 1.00 77.12 206 SER A CA 1
ATOM 1607 C C . SER A 1 206 ? -28.970 6.889 35.689 1.00 77.12 206 SER A C 1
ATOM 1609 O O . SER A 1 206 ? -28.557 8.008 35.997 1.00 77.12 206 SER A O 1
ATOM 1611 N N . PHE A 1 207 ? -28.555 6.249 34.599 1.00 70.12 207 PHE A N 1
ATOM 1612 C CA . PHE A 1 207 ? -27.692 6.840 33.581 1.00 70.12 207 PHE A CA 1
ATOM 1613 C C . PHE A 1 207 ? -28.565 7.338 32.418 1.00 70.12 207 PHE A C 1
ATOM 1615 O O . PHE A 1 207 ? -29.075 6.530 31.641 1.00 70.12 207 PHE A O 1
ATOM 1622 N N . GLN A 1 208 ? -28.796 8.654 32.328 1.00 68.88 208 GLN A N 1
ATOM 1623 C CA . GLN A 1 208 ? -29.402 9.283 31.145 1.00 68.88 208 GLN A CA 1
ATOM 1624 C C . GLN A 1 208 ? -28.298 9.592 30.127 1.00 68.88 208 GLN A C 1
ATOM 1626 O O . GLN A 1 208 ? -27.340 10.292 30.453 1.00 68.88 208 GLN A O 1
ATOM 1631 N N . SER A 1 209 ? -28.438 9.021 28.926 1.00 59.00 209 SER A N 1
ATOM 1632 C CA . SER A 1 209 ? -27.590 9.276 27.754 1.00 59.00 209 SER A CA 1
ATOM 1633 C C . SER A 1 209 ? -27.931 10.594 27.072 1.00 59.00 209 SER A C 1
ATOM 1635 O O . SER A 1 209 ? -29.107 11.012 27.142 1.00 59.00 209 SER A O 1
#

Foldseek 3Di:
DDDDDPPDPDDDDDDDDDDDDDDDDDPPVVPPDDPDDDPPDDDDPVPPDPDPDDDDPPPDDDDDDDDDDDPDDPDPDPDDPLVDDPPDALVNAQDLPHDDDDDDDPDPPPPNPDDPPVVVVVCVVPPVVPDDDLPPQDDDDPPDDPVVVVVSVVSSVVSVVSVVVSVVRVVSVVVVVVVVVVVVVVVVVVVVVVVVCVVCVVVVNDDDD

Radius of gyration: 33.87 Å; Cα contacts (8 Å, |Δi|>4): 33; chains: 1; bounding box: 92×83×88 Å

Solvent-accessible surface area (backbone atoms only — not comparable to full-atom values): 14664 Å² total; per-residue (Å²): 140,84,80,93,77,92,80,83,88,84,77,84,80,81,83,83,76,84,78,79,78,84,79,78,81,77,68,79,68,73,77,69,73,76,92,74,78,76,84,80,70,80,79,61,85,78,71,84,59,94,68,86,78,72,85,76,78,83,79,88,71,84,81,83,89,70,97,66,87,73,80,74,76,78,76,81,75,86,62,82,82,79,86,65,68,88,92,70,49,65,83,77,43,78,58,82,86,55,83,80,83,86,83,86,72,93,57,84,58,92,72,67,83,54,77,78,56,72,73,63,68,68,54,67,77,66,60,76,79,67,75,87,80,81,70,87,62,81,75,76,59,95,84,53,50,74,66,54,55,52,50,51,55,50,52,51,51,50,47,52,51,45,52,52,53,36,55,54,46,50,53,50,49,55,51,53,51,52,50,51,55,52,51,52,50,52,51,53,51,48,53,52,49,54,51,52,50,53,52,34,54,75,69,73,45,86,82,84,130

Secondary structure (DSSP, 8-state):
-----------PPPP-PPPPPPPPP-GGGGG-------------TTSS---------------------PPPPPP-------SS-TT--GGGSPPTTSPPPPPPPSS--TTTTS---HHHHGGGGGGGGS-SSSTTSPPPPTT--HHHHHHHHHHHHHHHHHHHHHHHHHHHHHHHHHHHHHHHHHHHHHHHHHHHHHHHHHTT-----

InterPro domains:
  IPR004827 Basic-leucine zipper domain [PF00170] (153-198)
  IPR004827 Basic-leucine zipper domain [PS00036] (153-167)
  IPR004827 Basic-leucine zipper domain [PS50217] (153-194)
  IPR004827 Basic-leucine zipper domain [SM00338] (145-209)
  IPR046347 Basic-leucine zipper domain superfamily [SSF57959] (150-200)

Mean predicted aligned error: 20.64 Å

pLDDT: mean 70.82, std 16.48, range [44.09, 98.19]

Organism: NCBI:txid1076256

Sequence (209 aa):
MFSSYEELLAAPAPSSAPAKAPQLPDLAKLYTMSPTSPDVNFIDPASVYPSPRLPVDQSSLPPPSSAAARPTKPTPRKSSATGTRKNITPETMVPLDAPTQPRRYVIPSATSRKEVPATFARKRSRSVALGDEDDELEPPPPDATARQMIEYKRRQNTLAARKSRKRKLEHQQELEDKVETLTLEVEQWRTKAEIYQSILQSHDISFQS